Protein 5XLJ (pdb70)

Secondary structure (DSSP, 8-state):
--EEEEE-TTPPPEEEEEEEEE--B--EEE--S--S-TTS--SPTT-SS-EEEEEETTTTEEEEEE--GGGGSHHHHHHHHHHHT-SEEEEEEEEETTEEEEEEEESS-STT---EEEEES-HHHHHHH-BSS---STTS-EEEE--B-EEEEETTEEEEESSSEE-SSSTTEEEEE-SPPPTT-PEEEEE-

Radius of gyration: 20.89 Å; Cα contacts (8 Å, |Δi|>4): 510; chains: 1; bounding box: 54×52×36 Å

InterPro domains:
  IPR003481 Flagellar hook-associated protein 2, N-terminal [PF02465] (11-105)
  IPR010809 Flagellar hook-associated protein 2, C-terminal [PF07195] (226-455)
  IPR040026 Flagellar hook-associated protein 2 [PTHR30288] (1-465)

Nearest PDB structures (foldseek):
  5xlj-assembly1_A  TM=1.005E+00  e=5.549E-38  Serratia marcescens
  5xlk-assembly2_C  TM=9.995E-01  e=1.230E-32  Serratia marcescens
  5h5w-assembly2_B  TM=9.376E-01  e=7.175E-19  Escherichia coli
  5h5w-assembly1_A  TM=9.454E-01  e=1.624E-18  Escherichia coli
  5h5t-assembly1_D  TM=8.867E-01  e=1.338E-16  Salmonella enterica subsp. enterica serovar Typhimurium

Structure (mmCIF, N/CA/C/O backbone):
data_5XLJ
#
_entry.id   5XLJ
#
_cell.length_a   120.386
_cell.length_b   120.386
_cell.length_c   120.386
_cell.angle_alpha   90.00
_cell.angle_beta   90.00
_cell.angle_gamma   90.00
#
_symmetry.space_group_name_H-M   'P 4 3 2'
#
loop_
_entity.id
_entity.type
_entity.pdbx_description
1 polymer 'Flagellar hook-associated protein 2'
2 non-polymer 'CHLORIDE ION'
3 non-polymer 'SODIUM ION'
4 water water
#
loop_
_atom_site.group_PDB
_atom_site.id
_atom_site.type_symbol
_atom_site.label_atom_id
_atom_site.label_alt_id
_atom_site.label_comp_id
_atom_site.label_asym_id
_atom_site.label_entity_id
_atom_site.label_seq_id
_atom_site.pdbx_PDB_ins_code
_atom_site.Cartn_x
_atom_site.Cartn_y
_atom_site.Cartn_z
_atom_site.occupancy
_atom_site.B_iso_or_equiv
_atom_site.auth_seq_id
_atom_site.auth_comp_id
_atom_site.auth_asym_id
_atom_site.auth_atom_id
_atom_site.pdbx_PDB_model_num
ATOM 1 N N . ASP A 1 15 ? 112.812 -4.211 42.202 1.00 36.84 79 ASP A N 1
ATOM 2 C CA . ASP A 1 15 ? 114.196 -4.626 42.501 1.00 37.83 79 ASP A CA 1
ATOM 3 C C . ASP A 1 15 ? 114.246 -6.021 43.136 1.00 35.76 79 ASP A C 1
ATOM 4 O O . ASP A 1 15 ? 115.071 -6.855 42.749 1.00 36.79 79 ASP A O 1
ATOM 6 N N . ALA A 1 16 ? 113.380 -6.284 44.111 1.00 33.52 80 ALA A N 1
ATOM 7 C CA . ALA A 1 16 ? 113.426 -7.573 44.836 1.00 31.66 80 ALA A CA 1
ATOM 8 C C . ALA A 1 16 ? 112.906 -8.761 44.037 1.00 30.13 80 ALA A C 1
ATOM 9 O O . ALA A 1 16 ? 113.117 -9.906 44.441 1.00 29.67 80 ALA A O 1
ATOM 11 N N . PHE A 1 17 ? 112.189 -8.518 42.943 1.00 30.43 81 PHE A N 1
ATOM 12 C CA . PHE A 1 17 ? 111.592 -9.634 42.194 1.00 29.13 81 PHE A CA 1
ATOM 13 C C . PHE A 1 17 ? 111.167 -9.247 40.790 1.00 30.81 81 PHE A C 1
ATOM 14 O O . PHE A 1 17 ? 110.911 -8.073 40.504 1.00 30.86 81 PHE A O 1
ATOM 22 N N . LYS A 1 18 ? 111.090 -10.260 39.932 1.00 30.81 82 LYS A N 1
ATOM 23 C CA . LYS A 1 18 ? 110.539 -10.121 38.596 1.00 32.55 82 LYS A CA 1
ATOM 24 C C . LYS A 1 18 ? 109.165 -10.762 38.559 1.00 31.96 82 LYS A C 1
ATOM 25 O O . LYS A 1 18 ? 108.928 -11.772 39.229 1.00 30.00 82 LYS A O 1
ATOM 28 N N . ILE A 1 19 ? 108.266 -10.162 37.781 1.00 33.57 83 ILE A N 1
ATOM 29 C CA . ILE A 1 19 ? 106.896 -10.641 37.615 1.00 33.99 83 ILE A CA 1
ATOM 30 C C . ILE A 1 19 ? 106.615 -10.999 36.168 1.00 36.46 83 ILE A C 1
ATOM 31 O O . ILE A 1 19 ? 106.954 -10.235 35.266 1.00 38.32 83 ILE A O 1
ATOM 36 N N . THR A 1 20 ? 106.017 -12.163 35.943 1.00 36.47 84 THR A N 1
ATOM 37 C CA . THR A 1 20 ? 105.440 -12.502 34.643 1.00 38.91 84 THR A CA 1
ATOM 38 C C . THR A 1 20 ? 103.965 -12.875 34.846 1.00 38.52 84 THR A C 1
ATOM 39 O O . THR A 1 20 ? 103.594 -13.474 35.863 1.00 35.99 84 THR A O 1
ATOM 43 N N . THR A 1 21 ? 103.128 -12.489 33.888 1.00 40.55 85 THR A N 1
ATOM 44 C CA . THR A 1 21 ? 101.692 -12.720 33.967 1.00 41.15 85 THR A CA 1
ATOM 45 C C . THR A 1 21 ? 101.137 -13.368 32.697 1.00 44.57 85 THR A C 1
ATOM 46 O O . THR A 1 21 ? 101.714 -13.243 31.615 1.00 46.83 85 THR A O 1
ATOM 50 N N . ASN A 1 22 ? 99.996 -14.037 32.841 1.00 45.19 86 ASN A N 1
ATOM 51 C CA . ASN A 1 22 ? 99.189 -14.466 31.697 1.00 48.06 86 ASN A CA 1
ATOM 52 C C . ASN A 1 22 ? 97.775 -13.918 31.869 1.00 47.78 86 ASN A C 1
ATOM 53 O O . ASN A 1 22 ? 97.511 -13.135 32.798 1.00 45.82 86 ASN A O 1
ATOM 58 N N . ALA A 1 23 ? 96.878 -14.326 30.974 1.00 49.50 87 ALA A N 1
ATOM 59 C CA . ALA A 1 23 ? 95.512 -13.830 30.922 1.00 49.41 87 ALA A CA 1
ATOM 60 C C . ALA A 1 23 ? 94.717 -13.969 32.230 1.00 46.75 87 ALA A C 1
ATOM 61 O O . ALA A 1 23 ? 93.771 -13.217 32.433 1.00 46.50 87 ALA A O 1
ATOM 63 N N . LYS A 1 24 ? 95.104 -14.906 33.108 1.00 44.45 88 LYS A N 1
ATOM 64 C CA . LYS A 1 24 ? 94.387 -15.151 34.378 1.00 42.02 88 LYS A CA 1
ATOM 65 C C . LYS A 1 24 ? 94.695 -14.157 35.498 1.00 38.38 88 LYS A C 1
ATOM 66 O O . LYS A 1 24 ? 93.990 -14.129 36.519 1.00 37.65 88 LYS A O 1
ATOM 68 N N . ALA A 1 25 ? 95.755 -13.366 35.345 1.00 35.81 89 ALA A N 1
ATOM 69 C CA . ALA A 1 25 ? 96.120 -12.390 36.370 1.00 32.37 89 ALA A CA 1
ATOM 70 C C . ALA A 1 25 ? 95.032 -11.311 36.475 1.00 31.31 89 ALA A C 1
ATOM 71 O O . ALA A 1 25 ? 94.472 -10.883 35.462 1.00 32.02 89 ALA A O 1
ATOM 73 N N . VAL A 1 26 ? 94.752 -10.879 37.705 1.00 28.52 90 VAL A N 1
ATOM 74 C CA . VAL A 1 26 ? 93.738 -9.866 37.970 1.00 28.04 90 VAL A CA 1
ATOM 75 C C . VAL A 1 26 ? 94.392 -8.499 38.063 1.00 28.03 90 VAL A C 1
ATOM 76 O O . VAL A 1 26 ? 95.273 -8.284 38.914 1.00 26.76 90 VAL A O 1
ATOM 80 N N . PRO A 1 27 ? 93.988 -7.570 37.192 1.00 29.65 91 PRO A N 1
ATOM 81 C CA . PRO A 1 27 ? 94.517 -6.216 37.317 1.00 30.29 91 PRO A CA 1
ATOM 82 C C . PRO A 1 27 ? 94.201 -5.616 38.677 1.00 29.35 91 PRO A C 1
ATOM 83 O O . PRO A 1 27 ? 93.067 -5.717 39.144 1.00 29.47 91 PRO A O 1
ATOM 87 N N . GLY A 1 28 ? 95.189 -5.012 39.316 1.00 28.39 92 GLY A N 1
ATOM 88 C CA . GLY A 1 28 ? 94.952 -4.436 40.626 1.00 27.60 92 GLY A CA 1
ATOM 89 C C . GLY A 1 28 ? 96.199 -3.982 41.339 1.00 25.92 92 GLY A C 1
ATOM 90 O O . GLY A 1 28 ? 97.290 -4.007 40.776 1.00 25.64 92 GLY A O 1
ATOM 91 N N . ASN A 1 29 ? 96.004 -3.569 42.590 1.00 24.17 93 ASN A N 1
ATOM 92 C CA . ASN A 1 29 ? 97.081 -3.034 43.414 1.00 23.51 93 ASN A CA 1
ATOM 93 C C . ASN A 1 29 ? 97.621 -4.127 44.324 1.00 21.97 93 ASN A C 1
ATOM 94 O O . ASN A 1 29 ? 96.850 -4.751 45.036 1.00 21.05 93 ASN A O 1
ATOM 99 N N . TYR A 1 30 ? 98.936 -4.340 44.298 1.00 21.59 94 TYR A N 1
ATOM 100 C CA . TYR A 1 30 ? 99.612 -5.319 45.153 1.00 21.51 94 TYR A CA 1
ATOM 101 C C . TYR A 1 30 ? 100.803 -4.713 45.891 1.00 21.12 94 TYR A C 1
ATOM 102 O O . TYR A 1 30 ? 101.459 -3.821 45.364 1.00 22.41 94 TYR A O 1
ATOM 111 N N . VAL A 1 31 ? 101.047 -5.183 47.117 1.00 20.07 95 VAL A N 1
ATOM 112 C CA . VAL A 1 31 ? 102.285 -4.892 47.821 1.00 20.51 95 VAL A CA 1
ATOM 113 C C . VAL A 1 31 ? 102.926 -6.227 48.181 1.00 19.51 95 VAL A C 1
ATOM 114 O O . VAL A 1 31 ? 102.228 -7.190 48.547 1.00 19.27 95 VAL A O 1
ATOM 118 N N . VAL A 1 32 ? 104.240 -6.308 48.035 1.00 19.07 96 VAL A N 1
ATOM 119 C CA . VAL A 1 32 ? 104.964 -7.556 48.278 1.00 19.01 96 VAL A CA 1
ATOM 120 C C . VAL A 1 32 ? 106.134 -7.315 49.231 1.00 19.71 96 VAL A C 1
ATOM 121 O O . VAL A 1 32 ? 106.875 -6.323 49.078 1.00 20.27 96 VAL A O 1
ATOM 125 N N . GLU A 1 33 ? 106.257 -8.179 50.239 1.00 19.73 97 GLU A N 1
ATOM 126 C CA . GLU A 1 33 ? 107.469 -8.245 51.071 1.00 21.41 97 GLU A CA 1
ATOM 127 C C . GLU A 1 33 ? 108.152 -9.591 50.829 1.00 20.21 97 GLU A C 1
ATOM 128 O O . GLU A 1 33 ? 107.477 -10.628 50.694 1.00 19.20 97 GLU A O 1
ATOM 134 N N . VAL A 1 34 ? 109.485 -9.566 50.734 1.00 20.18 98 VAL A N 1
ATOM 135 C CA . VAL A 1 34 ? 110.282 -10.786 50.590 1.00 19.78 98 VAL A CA 1
ATOM 136 C C . VAL A 1 34 ? 111.160 -10.899 51.825 1.00 20.93 98 VAL A C 1
ATOM 137 O O . VAL A 1 34 ? 112.052 -10.065 52.046 1.00 22.48 98 VAL A O 1
ATOM 141 N N . ASN A 1 35 ? 110.874 -11.902 52.650 1.00 20.42 99 ASN A N 1
ATOM 142 C CA . ASN A 1 35 ? 111.522 -12.047 53.957 1.00 22.39 99 ASN A CA 1
ATOM 143 C C . ASN A 1 35 ? 112.682 -13.043 53.952 1.00 22.56 99 ASN A C 1
ATOM 144 O O . ASN A 1 35 ? 113.634 -12.887 54.722 1.00 24.70 99 ASN A O 1
ATOM 149 N N . LYS A 1 36 ? 112.623 -14.025 53.056 1.00 20.35 100 LYS A N 1
ATOM 150 C CA . LYS A 1 36 ? 113.669 -15.058 52.936 1.00 20.42 100 LYS A CA 1
ATOM 151 C C . LYS A 1 36 ? 113.700 -15.605 51.497 1.00 18.24 100 LYS A C 1
ATOM 152 O O . LYS A 1 36 ? 112.657 -15.728 50.873 1.00 17.69 100 LYS A O 1
ATOM 155 N N . LEU A 1 37 ? 114.893 -15.926 50.999 1.00 17.82 101 LEU A N 1
ATOM 156 C CA . LEU A 1 37 ? 115.037 -16.589 49.718 1.00 17.41 101 LEU A CA 1
ATOM 157 C C . LEU A 1 37 ? 115.290 -18.073 49.988 1.00 17.12 101 LEU A C 1
ATOM 158 O O . LEU A 1 37 ? 115.935 -18.422 50.970 1.00 17.57 101 LEU A O 1
ATOM 163 N N . ALA A 1 38 ? 114.748 -18.931 49.129 1.00 15.83 102 ALA A N 1
ATOM 164 C CA . ALA A 1 38 ? 115.059 -20.351 49.152 1.00 14.99 102 ALA A CA 1
ATOM 165 C C . ALA A 1 38 ? 116.563 -20.571 48.958 1.00 15.14 102 ALA A C 1
ATOM 166 O O . ALA A 1 38 ? 117.197 -19.870 48.153 1.00 14.93 102 ALA A O 1
ATOM 168 N N . GLN A 1 39 ? 117.115 -21.525 49.711 1.00 14.97 103 GLN A N 1
ATOM 169 C CA . GLN A 1 39 ? 118.538 -21.869 49.643 1.00 15.61 103 GLN A CA 1
ATOM 170 C C . GLN A 1 39 ? 118.678 -23.354 49.517 1.00 15.66 103 GLN A C 1
ATOM 171 O O . GLN A 1 39 ? 117.880 -24.123 50.091 1.00 14.57 103 GLN A O 1
ATOM 177 N N . ALA A 1 40 ? 119.735 -23.745 48.808 1.00 11.18 104 ALA A N 1
ATOM 178 C CA . ALA A 1 40 ? 120.181 -25.129 48.678 1.00 11.60 104 ALA A CA 1
ATOM 179 C C . ALA A 1 40 ? 121.181 -25.420 49.779 1.00 13.11 104 ALA A C 1
ATOM 180 O O . ALA A 1 40 ? 122.227 -24.731 49.877 1.00 14.02 104 ALA A O 1
ATOM 182 N N . GLN A 1 41 ? 120.924 -26.457 50.572 1.00 11.85 105 GLN A N 1
ATOM 183 C CA . GLN A 1 41 ? 121.863 -26.837 51.608 1.00 11.47 105 GLN A CA 1
ATOM 184 C C . GLN A 1 41 ? 123.235 -27.162 51.000 1.00 10.60 105 GLN A C 1
ATOM 185 O O . GLN A 1 41 ? 123.304 -27.729 49.906 1.00 11.20 105 GLN A O 1
ATOM 191 N N . THR A 1 42 ? 124.298 -26.729 51.674 1.00 9.61 106 THR A N 1
ATOM 192 C CA . THR A 1 42 ? 125.670 -27.079 51.286 1.00 9.71 106 THR A CA 1
ATOM 193 C C . THR A 1 42 ? 126.397 -27.705 52.450 1.00 8.85 106 THR A C 1
ATOM 194 O O . THR A 1 42 ? 126.328 -27.211 53.567 1.00 10.94 106 THR A O 1
ATOM 198 N N . LEU A 1 43 ? 127.082 -28.814 52.166 1.00 9.43 107 LEU A N 1
ATOM 199 C CA . LEU A 1 43 ? 127.935 -29.519 53.115 1.00 9.74 107 LEU A CA 1
ATOM 200 C C . LEU A 1 43 ? 129.342 -29.414 52.592 1.00 10.14 107 LEU A C 1
ATOM 201 O O . LEU A 1 43 ? 129.567 -29.661 51.400 1.00 10.09 107 LEU A O 1
ATOM 206 N N . THR A 1 44 ? 130.277 -29.006 53.452 1.00 11.20 108 THR A N 1
ATOM 207 C CA . THR A 1 44 ? 131.670 -28.810 53.029 1.00 11.47 108 THR A CA 1
ATOM 208 C C . THR A 1 44 ? 132.634 -29.608 53.888 1.00 12.22 108 THR A C 1
ATOM 209 O O . THR A 1 44 ? 132.537 -29.601 55.126 1.00 12.73 108 THR A O 1
ATOM 213 N N . THR A 1 45 ? 133.594 -30.277 53.247 1.00 12.86 109 THR A N 1
ATOM 214 C CA . THR A 1 45 ? 134.598 -31.011 54.005 1.00 13.22 109 THR A CA 1
ATOM 215 C C . THR A 1 45 ? 135.438 -30.060 54.856 1.00 14.50 109 THR A C 1
ATOM 216 O O . THR A 1 45 ? 135.678 -28.895 54.484 1.00 14.64 109 THR A O 1
ATOM 220 N N . GLN A 1 46 ? 135.849 -30.535 56.032 1.00 14.47 110 GLN A N 1
ATOM 221 C CA . GLN A 1 46 ? 136.650 -29.749 56.950 1.00 15.60 110 GLN A CA 1
ATOM 222 C C . GLN A 1 46 ? 138.021 -30.351 57.228 1.00 17.30 110 GLN A C 1
ATOM 223 O O . GLN A 1 46 ? 138.867 -29.696 57.823 1.00 17.53 110 GLN A O 1
ATOM 229 N N . ALA A 1 47 ? 138.246 -31.593 56.815 1.00 17.41 111 ALA A N 1
ATOM 230 C CA . ALA A 1 47 ? 139.562 -32.209 57.000 1.00 19.78 111 ALA A CA 1
ATOM 231 C C . ALA A 1 47 ? 140.606 -31.394 56.224 1.00 19.94 111 ALA A C 1
ATOM 232 O O . ALA A 1 47 ? 140.318 -30.868 55.142 1.00 19.45 111 ALA A O 1
ATOM 234 N N . LYS A 1 48 ? 141.811 -31.308 56.786 1.00 22.10 112 LYS A N 1
ATOM 235 C CA . LYS A 1 48 ? 142.909 -30.631 56.140 1.00 23.32 112 LYS A CA 1
ATOM 236 C C . LYS A 1 48 ? 143.377 -31.443 54.935 1.00 22.79 112 LYS A C 1
ATOM 237 O O . LYS A 1 48 ? 143.816 -32.577 55.086 1.00 23.42 112 LYS A O 1
ATOM 243 N N . VAL A 1 49 ? 143.292 -30.841 53.750 1.00 21.38 113 VAL A N 1
ATOM 244 C CA . VAL A 1 49 ? 143.680 -31.470 52.493 1.00 21.03 113 VAL A CA 1
ATOM 245 C C . VAL A 1 49 ? 144.587 -30.489 51.774 1.00 22.02 113 VAL A C 1
ATOM 246 O O . VAL A 1 49 ? 144.127 -29.402 51.358 1.00 20.36 113 VAL A O 1
ATOM 250 N N . SER A 1 50 ? 145.879 -30.832 51.689 1.00 22.82 114 SER A N 1
ATOM 251 C CA . SER A 1 50 ? 146.866 -29.953 51.047 1.00 24.27 114 SER A CA 1
ATOM 252 C C . SER A 1 50 ? 146.961 -30.168 49.531 1.00 24.05 114 SER A C 1
ATOM 253 O O . SER A 1 50 ? 147.462 -29.302 48.804 1.00 23.55 114 SER A O 1
ATOM 256 N N . ASP A 1 51 ? 146.429 -31.294 49.055 1.00 22.66 115 ASP A N 1
ATOM 257 C CA . ASP A 1 51 ? 146.535 -31.680 47.637 1.00 23.74 115 ASP A CA 1
ATOM 258 C C . ASP A 1 51 ? 145.207 -32.312 47.178 1.00 22.20 115 ASP A C 1
ATOM 259 O O . ASP A 1 51 ? 144.812 -33.383 47.656 1.00 21.86 115 ASP A O 1
ATOM 264 N N . GLN A 1 52 ? 144.524 -31.628 46.263 1.00 21.40 116 GLN A N 1
ATOM 265 C CA . GLN A 1 52 ? 143.181 -32.034 45.819 1.00 20.51 116 GLN A CA 1
ATOM 266 C C . GLN A 1 52 ? 143.207 -33.297 44.963 1.00 19.81 116 GLN A C 1
ATOM 267 O O . GLN A 1 52 ? 142.162 -33.892 44.701 1.00 18.34 116 GLN A O 1
ATOM 273 N N . GLY A 1 53 ? 144.403 -33.699 44.538 1.00 21.16 117 GLY A N 1
ATOM 274 C CA . GLY A 1 53 ? 144.603 -34.938 43.802 1.00 22.18 117 GLY A CA 1
ATOM 275 C C . GLY A 1 53 ? 145.085 -36.110 44.640 1.00 22.95 117 GLY A C 1
ATOM 276 O O . GLY A 1 53 ? 145.255 -37.209 44.100 1.00 23.54 117 GLY A O 1
ATOM 277 N N . ALA A 1 54 ? 145.330 -35.911 45.938 1.00 22.78 118 ALA A N 1
ATOM 278 C CA . ALA A 1 54 ? 145.816 -37.009 46.789 1.00 23.41 118 ALA A CA 1
ATOM 279 C C . ALA A 1 54 ? 144.688 -37.936 47.232 1.00 22.29 118 ALA A C 1
ATOM 280 O O . ALA A 1 54 ? 143.612 -37.475 47.639 1.00 19.99 118 ALA A O 1
ATOM 282 N N . LYS A 1 55 ? 144.951 -39.242 47.198 1.00 22.87 119 LYS A N 1
ATOM 283 C CA . LYS A 1 55 ? 143.924 -40.198 47.600 1.00 22.93 119 LYS A CA 1
ATOM 284 C C . LYS A 1 55 ? 143.740 -40.099 49.111 1.00 22.31 119 LYS A C 1
ATOM 285 O O . LYS A 1 55 ? 144.701 -40.148 49.846 1.00 22.67 119 LYS A O 1
ATOM 291 N N . LEU A 1 56 ? 142.508 -39.969 49.568 1.00 21.03 120 LEU A N 1
ATOM 292 C CA . LEU A 1 56 ? 142.215 -39.806 50.991 1.00 21.37 120 LEU A CA 1
ATOM 293 C C . LEU A 1 56 ? 141.663 -41.052 51.681 1.00 21.84 120 LEU A C 1
ATOM 294 O O . LEU A 1 56 ? 141.594 -41.096 52.907 1.00 22.93 120 LEU A O 1
ATOM 299 N N . GLY A 1 57 ? 141.234 -42.045 50.910 1.00 22.39 121 GLY A N 1
ATOM 300 C CA . GLY A 1 57 ? 140.645 -43.256 51.473 1.00 22.39 121 GLY A CA 1
ATOM 301 C C . GLY A 1 57 ? 141.668 -44.311 51.861 1.00 24.77 121 GLY A C 1
ATOM 302 O O . GLY A 1 57 ? 142.864 -44.206 51.541 1.00 24.78 121 GLY A O 1
ATOM 303 N N . ALA A 1 58 ? 141.196 -45.319 52.584 1.00 25.61 122 ALA A N 1
ATOM 304 C CA . ALA A 1 58 ? 142.027 -46.451 52.979 1.00 28.00 122 ALA A CA 1
ATOM 305 C C . ALA A 1 58 ? 142.475 -47.210 51.738 1.00 29.37 122 ALA A C 1
ATOM 306 O O . ALA A 1 58 ? 141.772 -47.213 50.730 1.00 28.53 122 ALA A O 1
ATOM 308 N N . GLU A 1 59 ? 143.648 -47.839 51.813 1.00 32.00 123 GLU A N 1
ATOM 309 C CA . GLU A 1 59 ? 144.220 -48.592 50.679 1.00 33.44 123 GLU A CA 1
ATOM 310 C C . GLU A 1 59 ? 143.610 -49.984 50.548 1.00 34.26 123 GLU A C 1
ATOM 311 O O . GLU A 1 59 ? 143.403 -50.678 51.547 1.00 35.33 123 GLU A O 1
ATOM 313 N N . GLY A 1 60 ? 143.328 -50.382 49.306 1.00 34.29 124 GLY A N 1
ATOM 314 C CA . GLY A 1 60 ? 142.963 -51.774 48.973 1.00 34.92 124 GLY A CA 1
ATOM 315 C C . GLY A 1 60 ? 141.518 -52.190 49.235 1.00 33.50 124 GLY A C 1
ATOM 316 O O . GLY A 1 60 ? 141.244 -53.365 49.477 1.00 34.06 124 GLY A O 1
ATOM 317 N N . VAL A 1 61 ? 140.588 -51.240 49.183 1.00 31.53 125 VAL A N 1
ATOM 318 C CA . VAL A 1 61 ? 139.173 -51.526 49.417 1.00 29.98 125 VAL A CA 1
ATOM 319 C C . VAL A 1 61 ? 138.464 -51.738 48.068 1.00 29.52 125 VAL A C 1
ATOM 320 O O . VAL A 1 61 ? 138.464 -50.847 47.195 1.00 28.71 125 VAL A O 1
ATOM 324 N N . THR A 1 62 ? 137.864 -52.917 47.895 1.00 29.76 126 THR A N 1
ATOM 325 C CA . THR A 1 62 ? 137.177 -53.275 46.645 1.00 29.56 126 THR A CA 1
ATOM 326 C C . THR A 1 62 ? 135.649 -53.151 46.705 1.00 28.10 126 THR A C 1
ATOM 327 O O . THR A 1 62 ? 134.981 -53.296 45.682 1.00 28.39 126 THR A O 1
ATOM 331 N N . ASP A 1 63 ? 135.092 -52.886 47.886 1.00 25.89 127 ASP A N 1
ATOM 332 C CA . ASP A 1 63 ? 133.637 -52.710 48.018 1.00 24.41 127 ASP A CA 1
ATOM 333 C C . ASP A 1 63 ? 133.251 -51.392 48.677 1.00 21.25 127 ASP A C 1
ATOM 334 O O . ASP A 1 63 ? 132.250 -51.316 49.408 1.00 20.47 127 ASP A O 1
ATOM 339 N N . ARG A 1 64 ? 134.041 -50.354 48.424 1.00 19.91 128 ARG A N 1
ATOM 340 C CA . ARG A 1 64 ? 133.737 -49.006 48.938 1.00 18.83 128 ARG A CA 1
ATOM 341 C C . ARG A 1 64 ? 132.581 -48.407 48.166 1.00 17.27 128 ARG A C 1
ATOM 342 O O . ARG A 1 64 ? 132.527 -48.488 46.941 1.00 17.34 128 ARG A O 1
ATOM 350 N N . SER A 1 65 ? 131.683 -47.751 48.868 1.00 16.74 129 SER A N 1
ATOM 351 C CA . SER A 1 65 ? 130.651 -46.971 48.218 1.00 15.38 129 SER A CA 1
ATOM 352 C C . SER A 1 65 ? 130.309 -45.717 48.996 1.00 14.29 129 SER A C 1
ATOM 353 O O . SER A 1 65 ? 130.632 -45.580 50.197 1.00 13.88 129 SER A O 1
ATOM 356 N N . LEU A 1 66 ? 129.668 -44.788 48.299 1.00 12.57 130 LEU A N 1
ATOM 357 C CA . LEU A 1 66 ? 129.120 -43.584 48.916 1.00 12.08 130 LEU A CA 1
ATOM 358 C C . LEU A 1 66 ? 127.621 -43.564 48.621 1.00 11.93 130 LEU A C 1
ATOM 359 O O . LEU A 1 66 ? 127.224 -43.706 47.456 1.00 12.26 130 LEU A O 1
ATOM 364 N N . THR A 1 67 ? 126.809 -43.368 49.654 1.00 11.20 131 THR A N 1
ATOM 365 C CA . THR A 1 67 ? 125.360 -43.254 49.466 1.00 11.21 131 THR A CA 1
ATOM 366 C C . THR A 1 67 ? 124.979 -41.826 49.747 1.00 11.71 131 THR A C 1
ATOM 367 O O . THR A 1 67 ? 125.255 -41.296 50.840 1.00 11.05 131 THR A O 1
ATOM 371 N N . ILE A 1 68 ? 124.327 -41.214 48.763 1.00 11.13 132 ILE A N 1
ATOM 372 C CA . ILE A 1 68 ? 123.888 -39.836 48.867 1.00 10.85 132 ILE A CA 1
ATOM 373 C C . ILE A 1 68 ? 122.374 -39.857 48.913 1.00 10.60 132 ILE A C 1
ATOM 374 O O . ILE A 1 68 ? 121.751 -40.478 48.048 1.00 10.86 132 ILE A O 1
ATOM 379 N N . THR A 1 69 ? 121.798 -39.220 49.927 1.00 10.34 133 THR A N 1
ATOM 380 C CA . THR A 1 69 ? 120.337 -39.040 50.040 1.00 11.34 133 THR A CA 1
ATOM 381 C C . THR A 1 69 ? 120.082 -37.550 49.843 1.00 10.46 133 THR A C 1
ATOM 382 O O . THR A 1 69 ? 120.712 -36.717 50.498 1.00 10.58 133 THR A O 1
ATOM 386 N N . ALA A 1 70 ? 119.190 -37.221 48.924 1.00 10.40 134 ALA A N 1
ATOM 387 C CA . ALA A 1 70 ? 118.921 -35.830 48.547 1.00 10.06 134 ALA A CA 1
ATOM 388 C C . ALA A 1 70 ? 117.585 -35.748 47.822 1.00 11.81 134 ALA A C 1
ATOM 389 O O . ALA A 1 70 ? 116.997 -36.773 47.422 1.00 11.72 134 ALA A O 1
ATOM 391 N N . GLY A 1 71 ? 117.082 -34.532 47.685 1.00 12.68 135 GLY A N 1
ATOM 392 C CA . GLY A 1 71 ? 115.848 -34.290 46.983 1.00 13.85 135 GLY A CA 1
ATOM 393 C C . GLY A 1 71 ? 114.616 -34.329 47.862 1.00 15.02 135 GLY A C 1
ATOM 394 O O . GLY A 1 71 ? 114.687 -34.611 49.055 1.00 14.80 135 GLY A O 1
ATOM 395 N N . ASN A 1 72 ? 113.481 -34.011 47.256 1.00 15.95 136 ASN A N 1
ATOM 396 C CA A ASN A 1 72 ? 112.193 -34.093 47.937 0.50 17.74 136 ASN A CA 1
ATOM 397 C CA B ASN A 1 72 ? 112.208 -34.092 47.921 0.50 18.01 136 ASN A CA 1
ATOM 398 C C . ASN A 1 72 ? 111.210 -34.625 46.903 1.00 19.73 136 ASN A C 1
ATOM 399 O O . ASN A 1 72 ? 110.979 -33.971 45.900 1.00 21.18 136 ASN A O 1
ATOM 408 N N . PRO A 1 73 ? 110.671 -35.835 47.127 1.00 20.20 137 PRO A N 1
ATOM 409 C CA . PRO A 1 73 ? 110.950 -36.727 48.253 1.00 20.52 137 PRO A CA 1
ATOM 410 C C . PRO A 1 73 ? 112.407 -37.245 48.217 1.00 19.28 137 PRO A C 1
ATOM 411 O O . PRO A 1 73 ? 113.052 -37.204 47.159 1.00 17.4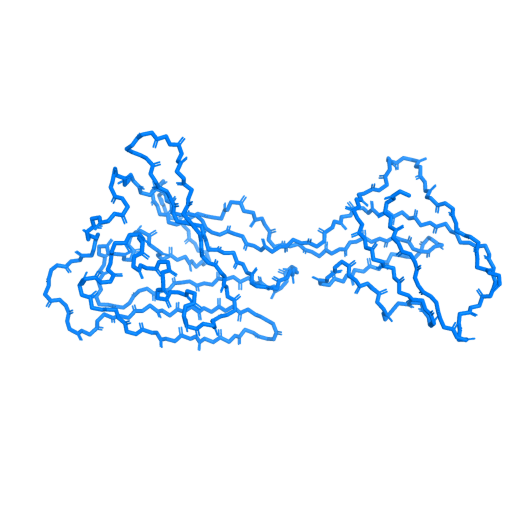3 137 PRO A O 1
ATOM 415 N N . PRO A 1 74 ? 112.943 -37.623 49.378 1.00 19.46 138 PRO A N 1
ATOM 416 C CA . PRO A 1 74 ? 114.344 -38.020 49.430 1.00 18.72 138 PRO A CA 1
ATOM 417 C C . PRO A 1 74 ? 114.570 -39.278 48.624 1.00 19.03 138 PRO A C 1
ATOM 418 O O . PRO A 1 74 ? 113.745 -40.203 48.674 1.00 20.54 138 PRO A O 1
ATOM 422 N N . LYS A 1 75 ? 115.633 -39.262 47.816 1.00 17.70 139 LYS A N 1
ATOM 423 C CA . LYS A 1 75 ? 116.052 -40.389 47.005 1.00 16.72 139 LYS A CA 1
ATOM 424 C C . LYS A 1 75 ? 117.485 -40.744 47.394 1.00 14.90 139 LYS A C 1
ATOM 425 O O . LYS A 1 75 ? 118.285 -39.871 47.681 1.00 12.21 139 LYS A O 1
ATOM 431 N N . GLU A 1 76 ? 117.796 -42.039 47.415 1.00 14.52 140 GLU A N 1
ATOM 432 C CA . GLU A 1 76 ? 119.124 -42.521 47.800 1.00 13.99 140 GLU A CA 1
ATOM 433 C C . GLU A 1 76 ? 119.862 -43.023 46.583 1.00 13.34 140 GLU A C 1
ATOM 434 O O . GLU A 1 76 ? 119.350 -43.895 45.904 1.00 14.60 140 GLU A O 1
ATOM 440 N N . THR A 1 77 ? 121.078 -42.526 46.343 1.00 11.78 141 THR A N 1
ATOM 441 C CA . THR A 1 77 ? 121.919 -43.002 45.281 1.00 11.41 141 THR A CA 1
ATOM 442 C C . THR A 1 77 ? 123.178 -43.588 45.876 1.00 11.81 141 THR A C 1
ATOM 443 O O . THR A 1 77 ? 123.874 -42.918 46.614 1.00 11.75 141 THR A O 1
ATOM 447 N N . LYS A 1 78 ? 123.470 -44.840 45.540 1.00 12.10 142 LYS A N 1
ATOM 448 C CA . LYS A 1 78 ? 124.673 -45.519 46.008 1.00 13.37 142 LYS A CA 1
ATOM 449 C C . LYS A 1 78 ? 125.638 -45.689 44.854 1.00 14.73 142 LYS A C 1
ATOM 450 O O . LYS A 1 78 ? 125.267 -46.221 43.783 1.00 14.14 142 LYS A O 1
ATOM 456 N N . ILE A 1 79 ? 126.851 -45.217 45.055 1.00 15.80 143 ILE A N 1
ATOM 457 C CA . ILE A 1 79 ? 127.823 -45.285 44.003 1.00 18.59 143 ILE A CA 1
ATOM 458 C C . ILE A 1 79 ? 129.121 -45.919 44.509 1.00 18.67 143 ILE A C 1
ATOM 459 O O . ILE A 1 79 ? 129.561 -45.628 45.641 1.00 18.05 143 ILE A O 1
ATOM 464 N N . PRO A 1 80 ? 129.718 -46.792 43.680 1.00 18.93 144 PRO A N 1
ATOM 465 C CA . PRO A 1 80 ? 130.988 -47.420 44.008 1.00 18.78 144 PRO A CA 1
ATOM 466 C C . PRO A 1 80 ? 132.121 -46.422 43.838 1.00 18.18 144 PRO A C 1
ATOM 467 O O . PRO A 1 80 ? 132.013 -45.521 43.018 1.00 16.36 144 PRO A O 1
ATOM 471 N N . LEU A 1 81 ? 133.191 -46.590 44.620 1.00 17.83 145 LEU A N 1
ATOM 472 C CA . LEU A 1 81 ? 134.392 -45.756 44.537 1.00 17.40 145 LEU A CA 1
ATOM 473 C C . LEU A 1 81 ? 135.627 -46.647 44.650 1.00 18.57 145 LEU A C 1
ATOM 474 O O . LEU A 1 81 ? 135.831 -47.320 45.671 1.00 18.93 145 LEU A O 1
ATOM 479 N N . SER A 1 82 ? 136.445 -46.658 43.607 1.00 19.29 146 SER A N 1
ATOM 480 C CA . SER A 1 82 ? 137.750 -47.308 43.675 1.00 22.01 146 SER A CA 1
ATOM 481 C C . SER A 1 82 ? 138.696 -46.456 44.565 1.00 21.59 146 SER A C 1
ATOM 482 O O . SER A 1 82 ? 138.407 -45.278 44.841 1.00 19.96 146 SER A O 1
ATOM 485 N N . ASP A 1 83 ? 139.818 -47.031 44.994 1.00 23.26 147 ASP A N 1
ATOM 486 C CA . ASP A 1 83 ? 140.832 -46.276 45.756 1.00 24.03 147 ASP A CA 1
ATOM 487 C C . ASP A 1 83 ? 141.227 -44.980 45.030 1.00 23.41 147 ASP A C 1
ATOM 488 O O . ASP A 1 83 ? 141.359 -43.929 45.654 1.00 23.29 147 ASP A O 1
ATOM 493 N N . ASP A 1 84 ? 141.369 -45.053 43.710 1.00 24.40 148 ASP A N 1
ATOM 494 C CA . ASP A 1 84 ? 141.756 -43.908 42.895 1.00 25.35 148 ASP A CA 1
ATOM 495 C C . ASP A 1 84 ? 140.707 -42.806 42.873 1.00 23.67 148 ASP A C 1
ATOM 496 O O . ASP A 1 84 ? 141.026 -41.663 42.551 1.00 24.98 148 ASP A O 1
ATOM 501 N N . GLN A 1 85 ? 139.473 -43.128 43.259 1.00 20.45 149 GLN A N 1
ATOM 502 C CA . GLN A 1 85 ? 138.426 -42.148 43.280 1.00 19.26 149 GLN A CA 1
ATOM 503 C C . GLN A 1 85 ? 138.252 -41.472 44.627 1.00 17.92 149 GLN A C 1
ATOM 504 O O . GLN A 1 85 ? 137.248 -40.787 44.825 1.00 17.93 149 GLN A O 1
ATOM 510 N N . THR A 1 86 ? 139.221 -41.608 45.535 1.00 17.75 150 THR A N 1
ATOM 511 C CA . THR A 1 86 ? 139.085 -41.040 46.878 1.00 17.09 150 THR A CA 1
ATOM 512 C C . THR A 1 86 ? 139.889 -39.744 47.091 1.00 17.52 150 THR A C 1
ATOM 513 O O . THR A 1 86 ? 140.032 -39.284 48.226 1.00 16.87 150 THR A O 1
ATOM 517 N N . SER A 1 87 ? 140.419 -39.160 46.012 1.00 17.47 151 SER A N 1
ATOM 518 C CA . SER A 1 87 ? 140.899 -37.770 46.067 1.00 17.21 151 SER A CA 1
ATOM 519 C C . SER A 1 87 ? 139.714 -36.793 45.981 1.00 15.68 151 SER A C 1
ATOM 520 O O . SER A 1 87 ? 138.636 -37.151 45.483 1.00 14.05 151 SER A O 1
ATOM 523 N N . LEU A 1 88 ? 139.903 -35.551 46.442 1.00 15.02 152 LEU A N 1
ATOM 524 C CA . LEU A 1 88 ? 138.838 -34.543 46.284 1.00 15.46 152 LEU A CA 1
ATOM 525 C C . LEU A 1 88 ? 138.391 -34.378 44.835 1.00 15.66 152 LEU A C 1
ATOM 526 O O . LEU A 1 88 ? 137.197 -34.304 44.572 1.00 14.81 152 LEU A O 1
ATOM 531 N N . VAL A 1 89 ? 139.328 -34.335 43.896 1.00 17.12 153 VAL A N 1
ATOM 532 C CA A VAL A 1 89 ? 139.003 -34.151 42.480 0.50 17.77 153 VAL A CA 1
ATOM 533 C CA B VAL A 1 89 ? 138.937 -34.121 42.507 0.50 17.34 153 VAL A CA 1
ATOM 534 C C . VAL A 1 89 ? 138.167 -35.321 41.958 1.00 17.28 153 VAL A C 1
ATOM 535 O O . VAL A 1 89 ? 137.172 -35.132 41.280 1.00 16.49 153 VAL A O 1
ATOM 542 N N . GLU A 1 90 ? 138.584 -36.543 42.267 1.00 17.54 154 GLU A N 1
ATOM 543 C CA . GLU A 1 90 ? 137.844 -37.698 41.760 1.00 18.25 154 GLU A CA 1
ATOM 544 C C . GLU A 1 90 ? 136.512 -37.911 42.493 1.00 16.17 154 GLU A C 1
ATOM 545 O O . GLU A 1 90 ? 135.563 -38.383 41.887 1.00 16.47 154 GLU A O 1
ATOM 551 N N . LEU A 1 91 ? 136.428 -37.544 43.765 1.00 15.23 155 LEU A N 1
ATOM 552 C CA . LEU A 1 91 ? 135.153 -37.613 44.511 1.00 14.23 155 LEU A CA 1
ATOM 553 C C . LEU A 1 91 ? 134.168 -36.622 43.895 1.00 13.32 155 LEU A C 1
ATOM 554 O O . LEU A 1 91 ? 132.995 -36.939 43.675 1.00 12.52 155 LEU A O 1
ATOM 559 N N . ARG A 1 92 ? 134.662 -35.422 43.603 1.00 13.47 156 ARG A N 1
ATOM 560 C CA . ARG A 1 92 ? 133.867 -34.414 42.920 1.00 13.80 156 ARG A CA 1
ATOM 561 C C . ARG A 1 92 ? 133.319 -34.934 41.586 1.00 14.40 156 ARG A C 1
ATOM 562 O O . ARG A 1 92 ? 132.115 -34.820 41.327 1.00 13.75 156 ARG A O 1
ATOM 570 N N . ASP A 1 93 ? 134.203 -35.502 40.757 1.00 14.35 157 ASP A N 1
ATOM 571 C CA . ASP A 1 93 ? 133.812 -36.058 39.471 1.00 16.18 157 ASP A CA 1
ATOM 572 C C . ASP A 1 93 ? 132.774 -37.194 39.623 1.00 16.32 157 ASP A C 1
ATOM 573 O O . ASP A 1 93 ? 131.773 -37.256 38.862 1.00 15.97 157 ASP A O 1
ATOM 578 N N . ALA A 1 94 ? 132.994 -38.077 40.600 1.00 15.62 158 ALA A N 1
ATOM 579 C CA . ALA A 1 94 ? 132.090 -39.215 40.832 1.00 15.65 158 ALA A CA 1
ATOM 580 C C . ALA A 1 94 ? 130.717 -38.732 41.303 1.00 14.54 158 ALA A C 1
ATOM 581 O O . ALA A 1 94 ? 129.692 -39.260 40.884 1.00 14.18 158 ALA A O 1
ATOM 583 N N . ILE A 1 95 ? 130.713 -37.743 42.184 1.00 13.34 159 ILE A N 1
ATOM 584 C CA . ILE A 1 95 ? 129.470 -37.199 42.691 1.00 12.70 159 ILE A CA 1
ATOM 585 C C . ILE A 1 95 ? 128.680 -36.503 41.578 1.00 12.83 159 ILE A C 1
ATOM 586 O O . ILE A 1 95 ? 127.481 -36.755 41.422 1.00 13.18 159 ILE A O 1
ATOM 591 N N . ASN A 1 96 ? 129.342 -35.661 40.785 1.00 13.11 160 ASN A N 1
ATOM 592 C CA . ASN A 1 96 ? 128.649 -34.949 39.713 1.00 14.50 160 ASN A CA 1
ATOM 593 C C . ASN A 1 96 ? 128.132 -35.930 38.659 1.00 15.84 160 ASN A C 1
ATOM 594 O O . ASN A 1 96 ? 126.987 -35.803 38.174 1.00 16.94 160 ASN A O 1
ATOM 599 N N . GLY A 1 97 ? 128.944 -36.926 38.335 1.00 15.99 161 GLY A N 1
ATOM 600 C CA . GLY A 1 97 ? 128.528 -37.946 37.358 1.00 17.37 161 GLY A CA 1
ATOM 601 C C . GLY A 1 97 ? 127.374 -38.830 37.806 1.00 17.16 161 GLY A C 1
ATOM 602 O O . GLY A 1 97 ? 126.686 -39.424 36.968 1.00 18.27 161 GLY A O 1
ATOM 603 N N . ALA A 1 98 ? 127.155 -38.915 39.115 1.00 15.31 162 ALA A N 1
ATOM 604 C CA . ALA A 1 98 ? 126.124 -39.781 39.683 1.00 15.54 162 ALA A CA 1
ATOM 605 C C . ALA A 1 98 ? 124.709 -39.185 39.546 1.00 15.25 162 ALA A C 1
ATOM 606 O O . ALA A 1 98 ? 123.737 -39.940 39.686 1.00 14.39 162 ALA A O 1
ATOM 608 N N . LYS A 1 99 ? 124.586 -37.872 39.288 1.00 13.88 163 LYS A N 1
ATOM 609 C CA . LYS A 1 99 ? 123.273 -37.199 39.200 1.00 14.36 163 LYS A CA 1
ATOM 610 C C . LYS A 1 99 ? 122.382 -37.635 40.349 1.00 13.73 163 LYS A C 1
ATOM 611 O O . LYS A 1 99 ? 121.332 -38.249 40.156 1.00 13.40 163 LYS A O 1
ATOM 617 N N . ALA A 1 100 ? 122.841 -37.316 41.555 1.00 12.66 164 ALA A N 1
ATOM 618 C CA . ALA A 1 100 ? 122.285 -37.846 42.799 1.00 12.29 164 ALA A CA 1
ATOM 619 C C . ALA A 1 100 ? 121.513 -36.770 43.557 1.00 11.93 164 ALA A C 1
ATOM 620 O O . ALA A 1 100 ? 121.194 -36.951 44.737 1.00 12.90 164 ALA A O 1
ATOM 622 N N . GLY A 1 101 ? 121.140 -35.688 42.871 1.00 11.63 165 GLY A N 1
ATOM 623 C CA . GLY A 1 101 ? 120.419 -34.581 43.504 1.00 11.87 165 GLY A CA 1
ATOM 624 C C . GLY A 1 101 ? 121.320 -33.583 44.239 1.00 11.19 165 GLY A C 1
ATOM 625 O O . GLY A 1 101 ? 120.836 -32.748 45.020 1.00 10.25 165 GLY A O 1
ATOM 626 N N . VAL A 1 102 ? 122.627 -33.666 43.989 1.00 11.21 166 VAL A N 1
ATOM 627 C CA . VAL A 1 102 ? 123.604 -32.717 44.524 1.00 10.55 166 VAL A CA 1
ATOM 628 C C . VAL A 1 102 ? 124.606 -32.390 43.406 1.00 11.78 166 VAL A C 1
ATOM 629 O O . VAL A 1 102 ? 124.681 -33.124 42.371 1.00 11.83 166 VAL A O 1
ATOM 633 N N . THR A 1 103 ? 125.334 -31.289 43.604 1.00 11.45 167 THR A N 1
ATOM 634 C CA . THR A 1 103 ? 126.469 -30.916 42.782 1.00 12.50 167 THR A CA 1
ATOM 635 C C . THR A 1 103 ? 127.673 -30.721 43.689 1.00 12.54 167 THR A C 1
ATOM 636 O O . THR A 1 103 ? 127.524 -30.392 44.868 1.00 13.41 167 THR A O 1
ATOM 640 N N . ALA A 1 104 ? 128.870 -30.927 43.149 1.00 12.41 168 ALA A N 1
ATOM 641 C CA . ALA A 1 104 ? 130.099 -30.882 43.941 1.00 12.13 168 ALA A CA 1
ATOM 642 C C . ALA A 1 104 ? 131.094 -29.961 43.270 1.00 12.77 168 ALA A C 1
ATOM 643 O O . ALA A 1 104 ? 131.223 -29.971 42.043 1.00 13.45 168 ALA A O 1
ATOM 645 N N . SER A 1 105 ? 131.755 -29.135 44.072 1.00 13.41 169 SER A N 1
ATOM 646 C CA . SER A 1 105 ? 132.807 -28.254 43.586 1.00 15.27 169 SER A CA 1
ATOM 647 C C . SER A 1 105 ? 133.902 -28.175 44.643 1.00 15.64 169 SER A C 1
ATOM 648 O O . SER A 1 105 ? 133.651 -28.423 45.820 1.00 15.75 169 SER A O 1
ATOM 651 N N . ILE A 1 106 ? 135.112 -27.820 44.223 1.00 16.01 170 ILE A N 1
ATOM 652 C CA . ILE A 1 106 ? 136.243 -27.722 45.137 1.00 16.52 170 ILE A CA 1
ATOM 653 C C . ILE A 1 106 ? 136.539 -26.246 45.400 1.00 16.83 170 ILE A C 1
ATOM 654 O O . ILE A 1 106 ? 136.605 -25.442 44.472 1.00 17.46 170 ILE A O 1
ATOM 659 N N . MET A 1 107 ? 136.656 -25.894 46.665 1.00 16.90 171 MET A N 1
ATOM 660 C CA . MET A 1 107 ? 137.057 -24.537 47.078 1.00 18.29 171 MET A CA 1
ATOM 661 C C . MET A 1 107 ? 138.529 -24.595 47.363 1.00 18.31 171 MET A C 1
ATOM 662 O O . MET A 1 107 ? 138.976 -25.380 48.218 1.00 17.20 171 MET A O 1
ATOM 667 N N . ARG A 1 108 ? 139.298 -23.776 46.662 1.00 18.15 172 ARG A N 1
ATOM 668 C CA . ARG A 1 108 ? 140.691 -23.636 46.991 1.00 19.46 172 ARG A CA 1
ATOM 669 C C . ARG A 1 108 ? 140.767 -22.511 48.005 1.00 20.56 172 ARG A C 1
ATOM 670 O O . ARG A 1 108 ? 140.704 -21.322 47.651 1.00 20.34 172 ARG A O 1
ATOM 678 N N . VAL A 1 109 ? 140.849 -22.873 49.274 1.00 20.96 173 VAL A N 1
ATOM 679 C CA . VAL A 1 109 ? 140.852 -21.846 50.320 1.00 22.16 173 VAL A CA 1
ATOM 680 C C . VAL A 1 109 ? 142.142 -21.047 50.282 1.00 24.60 173 VAL A C 1
ATOM 681 O O . VAL A 1 109 ? 142.144 -19.827 50.481 1.00 26.52 173 VAL A O 1
ATOM 685 N N . GLY A 1 110 ? 143.242 -21.733 50.014 1.00 25.04 174 GLY A N 1
ATOM 686 C CA . GLY A 1 110 ? 144.536 -21.104 49.910 1.00 27.70 174 GLY A CA 1
ATOM 687 C C . GLY A 1 110 ? 145.472 -22.143 49.358 1.00 28.18 174 GLY A C 1
ATOM 688 O O . GLY A 1 110 ? 145.058 -23.264 49.071 1.00 25.89 174 GLY A O 1
ATOM 689 N N . ASP A 1 111 ? 146.740 -21.787 49.210 1.00 30.17 175 ASP A N 1
ATOM 690 C CA . ASP A 1 111 ? 147.730 -22.772 48.826 1.00 31.59 175 ASP A CA 1
ATOM 691 C C . ASP A 1 111 ? 147.660 -23.884 49.877 1.00 31.30 175 ASP A C 1
ATOM 692 O O . ASP A 1 111 ? 147.530 -23.603 51.099 1.00 31.36 175 ASP A O 1
ATOM 694 N N . ASN A 1 112 ? 147.693 -25.128 49.408 1.00 29.88 176 ASN A N 1
ATOM 695 C CA . ASN A 1 112 ? 147.700 -26.289 50.314 1.00 29.51 176 ASN A CA 1
ATOM 696 C C . ASN A 1 112 ? 146.499 -26.401 51.231 1.00 27.02 176 ASN A C 1
ATOM 697 O O . ASN A 1 112 ? 146.600 -26.948 52.327 1.00 26.51 176 ASN A O 1
ATOM 702 N N . ASP A 1 113 ? 145.344 -25.912 50.785 1.00 24.54 177 ASP A N 1
ATOM 703 C CA . ASP A 1 113 ? 144.146 -25.960 51.611 1.00 22.92 177 ASP A CA 1
ATOM 704 C C . ASP A 1 113 ? 142.901 -26.000 50.711 1.00 20.49 177 ASP A C 1
ATOM 705 O O . ASP A 1 113 ? 142.468 -24.977 50.186 1.00 19.23 177 ASP A O 1
ATOM 710 N N . TYR A 1 114 ? 142.386 -27.210 50.521 1.00 18.82 178 TYR A N 1
ATOM 711 C CA . TYR A 1 114 ? 141.254 -27.481 49.651 1.00 17.01 178 TYR A CA 1
ATOM 712 C C . TYR A 1 114 ? 140.099 -28.108 50.409 1.00 15.92 178 TYR A C 1
ATOM 713 O O . TYR A 1 114 ? 140.310 -28.918 51.325 1.00 15.77 178 TYR A O 1
ATOM 722 N N . GLN A 1 115 ? 138.880 -27.744 50.018 1.00 14.82 179 GLN A N 1
ATOM 723 C CA A GLN A 1 115 ? 137.677 -28.312 50.608 0.50 14.56 179 GLN A CA 1
ATOM 724 C CA B GLN A 1 115 ? 137.689 -28.334 50.599 0.50 14.41 179 GLN A CA 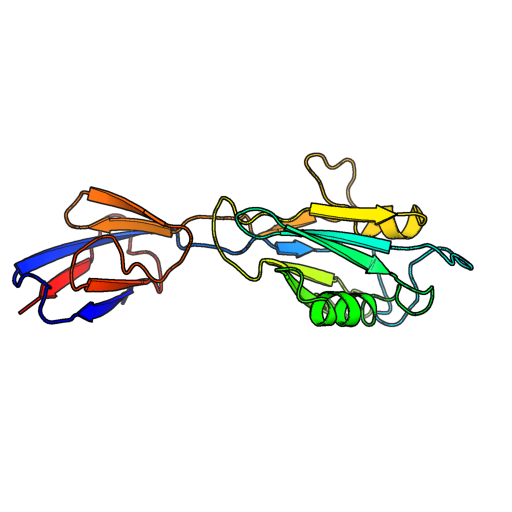1
ATOM 725 C C . GLN A 1 115 ? 136.690 -28.678 49.505 1.00 14.16 179 GLN A C 1
ATOM 726 O O . GLN A 1 115 ? 136.616 -27.983 48.480 1.00 15.30 179 GLN A O 1
ATOM 737 N N . LEU A 1 116 ? 135.933 -29.755 49.717 1.00 13.39 180 LEU A N 1
ATOM 738 C CA . LEU A 1 116 ? 134.943 -30.195 48.764 1.00 12.97 180 LEU A CA 1
ATOM 739 C C . LEU A 1 116 ? 133.570 -29.769 49.276 1.00 12.21 180 LEU A C 1
ATOM 740 O O . LEU A 1 116 ? 133.195 -30.090 50.418 1.00 12.40 180 LEU A O 1
ATOM 745 N N . ALA A 1 117 ? 132.829 -29.042 48.444 1.00 12.06 181 ALA A N 1
ATOM 746 C CA . ALA A 1 117 ? 131.496 -28.545 48.826 1.00 11.87 181 ALA A CA 1
ATOM 747 C C . ALA A 1 117 ? 130.456 -29.316 48.038 1.00 12.21 181 ALA A C 1
ATOM 748 O O . ALA A 1 117 ? 130.547 -29.354 46.824 1.00 12.47 181 ALA A O 1
ATOM 750 N N . VAL A 1 118 ? 129.479 -29.903 48.726 1.00 12.17 182 VAL A N 1
ATOM 751 C CA . VAL A 1 118 ? 128.405 -30.664 48.111 1.00 10.83 182 VAL A CA 1
ATOM 752 C C . VAL A 1 118 ? 127.112 -29.891 48.378 1.00 11.08 182 VAL A C 1
ATOM 753 O O . VAL A 1 118 ? 126.751 -29.686 49.532 1.00 11.13 182 VAL A O 1
ATOM 757 N N . SER A 1 119 ? 126.456 -29.428 47.314 1.00 11.21 183 SER A N 1
ATOM 758 C CA . SER A 1 119 ? 125.284 -28.545 47.408 1.00 12.16 183 SER A CA 1
ATOM 759 C C . SER A 1 119 ? 124.087 -29.254 46.810 1.00 11.58 183 SER A C 1
ATOM 7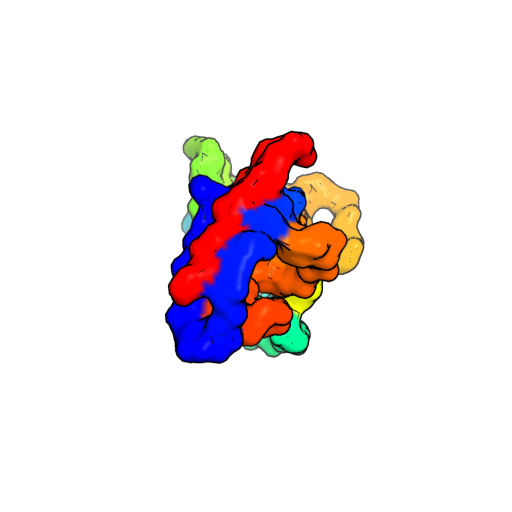60 O O . SER A 1 119 ? 124.220 -29.902 45.771 1.00 11.48 183 SER A O 1
ATOM 763 N N . SER A 1 120 ? 122.922 -29.113 47.432 1.00 11.50 184 SER A N 1
ATOM 764 C CA . SER A 1 120 ? 121.713 -29.658 46.864 1.00 11.49 184 SER A CA 1
ATOM 765 C C . SER A 1 120 ? 121.467 -29.055 45.480 1.00 12.49 184 SER A C 1
ATOM 766 O O . SER A 1 120 ? 121.654 -27.858 45.290 1.00 12.12 184 SER A O 1
ATOM 769 N N . SER A 1 121 ? 121.007 -29.892 44.534 1.00 12.65 185 SER A N 1
ATOM 770 C CA . SER A 1 121 ? 120.595 -29.447 43.213 1.00 14.20 185 SER A CA 1
ATOM 771 C C . SER A 1 121 ? 119.276 -28.686 43.272 1.00 14.14 185 SER A C 1
ATOM 772 O O . SER A 1 121 ? 118.903 -27.976 42.354 1.00 14.71 185 SER A O 1
ATOM 775 N N . THR A 1 122 ? 118.552 -28.880 44.352 1.00 13.81 186 THR A N 1
ATOM 776 C CA . THR A 1 122 ? 117.259 -28.253 44.562 1.00 13.99 186 THR A CA 1
ATOM 777 C C . THR A 1 122 ? 117.326 -27.420 45.830 1.00 13.84 186 THR A C 1
ATOM 778 O O . THR A 1 122 ? 117.980 -27.801 46.804 1.00 12.64 186 THR A O 1
ATOM 782 N N . THR A 1 123 ? 116.651 -26.279 45.824 1.00 14.28 187 THR A N 1
ATOM 783 C CA . THR A 1 123 ? 116.534 -25.453 47.030 1.00 13.53 187 THR A CA 1
ATOM 784 C C . THR A 1 123 ? 115.373 -25.955 47.911 1.00 13.31 187 THR A C 1
ATOM 785 O O . THR A 1 123 ? 114.548 -26.745 47.475 1.00 12.68 187 THR A O 1
ATOM 789 N N . GLY A 1 124 ? 115.319 -25.492 49.154 1.00 13.19 188 GLY A N 1
ATOM 790 C CA . GLY A 1 124 ? 114.164 -25.725 50.010 1.00 13.91 188 GLY A CA 1
ATOM 791 C C . GLY A 1 124 ? 114.547 -26.293 51.373 1.00 13.58 188 GLY A C 1
ATOM 792 O O . GLY A 1 124 ? 115.575 -26.971 51.532 1.00 12.77 188 GLY A O 1
ATOM 793 N N . GLU A 1 125 ? 113.686 -25.998 52.337 1.00 14.28 189 GLU A N 1
ATOM 794 C CA . GLU A 1 125 ? 113.803 -26.429 53.725 1.00 15.61 189 GLU A CA 1
ATOM 795 C C . GLU A 1 125 ? 113.866 -27.936 53.834 1.00 15.06 189 GLU A C 1
ATOM 796 O O . GLU A 1 125 ? 114.587 -28.440 54.680 1.00 13.82 189 GLU A O 1
ATOM 802 N N . ASN A 1 126 ? 113.058 -28.636 53.019 1.00 14.24 190 ASN A N 1
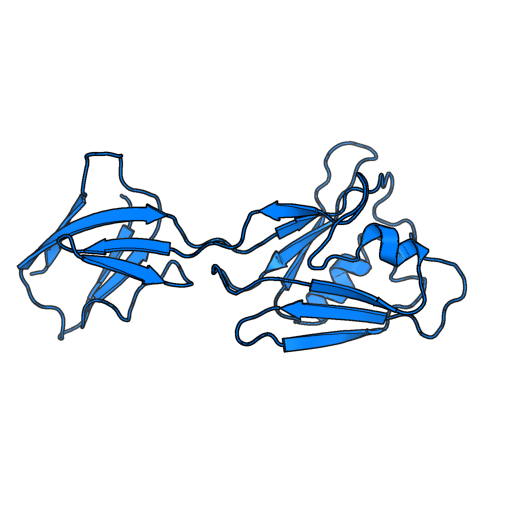ATOM 803 C CA . ASN A 1 126 ? 113.013 -30.098 53.039 1.00 15.11 190 ASN A CA 1
ATOM 804 C C . ASN A 1 126 ? 113.867 -30.802 51.959 1.00 14.77 190 ASN A C 1
ATOM 805 O O . ASN A 1 126 ? 113.635 -31.983 51.648 1.00 16.14 190 ASN A O 1
ATOM 810 N N . ASN A 1 127 ? 114.826 -30.089 51.380 1.00 13.73 191 ASN A N 1
ATOM 811 C CA . ASN A 1 127 ? 115.727 -30.635 50.372 1.00 12.99 191 ASN A CA 1
ATOM 812 C C . ASN A 1 127 ? 117.120 -30.759 50.982 1.00 12.48 191 ASN A C 1
ATOM 813 O O . ASN A 1 127 ? 118.066 -30.060 50.608 1.00 12.56 191 ASN A O 1
ATOM 818 N N . LYS A 1 128 ? 117.228 -31.672 51.953 1.00 12.30 192 LYS A N 1
ATOM 819 C CA . LYS A 1 128 ? 118.420 -31.825 52.758 1.00 12.17 192 LYS A CA 1
ATOM 820 C C . LYS A 1 128 ? 119.251 -32.971 52.190 1.00 12.26 192 LYS A C 1
ATOM 821 O O . LYS A 1 128 ? 118.797 -33.693 51.283 1.00 13.75 192 LYS A O 1
ATOM 827 N N . ILE A 1 129 ? 120.453 -33.137 52.721 1.00 11.29 193 ILE A N 1
ATOM 828 C CA . ILE A 1 129 ? 121.409 -34.126 52.188 1.00 10.08 193 ILE A CA 1
ATOM 829 C C . ILE A 1 129 ? 121.935 -34.980 53.334 1.00 10.56 193 ILE A C 1
ATOM 830 O O . ILE A 1 129 ? 122.262 -34.452 54.426 1.00 9.55 193 ILE A O 1
ATOM 835 N N . SER A 1 130 ? 122.039 -36.284 53.106 1.00 10.62 194 SER A N 1
ATOM 836 C CA . SER A 1 130 ? 122.906 -37.129 53.932 1.00 11.25 194 SER A CA 1
ATOM 837 C C . SER A 1 130 ? 123.917 -37.868 53.055 1.00 11.04 194 SER A C 1
ATOM 838 O O . SER A 1 130 ? 123.682 -38.098 51.875 1.00 10.91 194 SER A O 1
ATOM 841 N N . LEU A 1 131 ? 125.067 -38.180 53.641 1.00 10.76 195 LEU A N 1
ATOM 842 C CA . LEU A 1 131 ? 126.161 -38.859 52.960 1.00 10.80 195 LEU A CA 1
ATOM 843 C C . LEU A 1 131 ? 126.674 -39.953 53.860 1.00 11.25 195 LEU A C 1
ATOM 844 O O . LEU A 1 131 ? 126.922 -39.723 55.046 1.00 10.83 195 LEU A O 1
ATOM 849 N N . GLN A 1 132 ? 126.847 -41.141 53.312 1.00 12.47 196 GLN A N 1
ATOM 850 C CA . GLN A 1 132 ? 127.330 -42.288 54.105 1.00 12.97 196 GLN A CA 1
ATOM 851 C C . GLN A 1 132 ? 128.296 -43.117 53.282 1.00 13.74 196 GLN A C 1
ATOM 852 O O . GLN A 1 132 ? 127.924 -43.671 52.238 1.00 13.22 196 GLN A O 1
ATOM 858 N N . VAL A 1 133 ? 129.517 -43.240 53.769 1.00 13.71 197 VAL A N 1
ATOM 859 C CA . VAL A 1 133 ? 130.496 -44.098 53.134 1.00 14.46 197 VAL A CA 1
ATOM 860 C C . VAL A 1 133 ? 130.380 -45.510 53.711 1.00 16.26 197 VAL A C 1
ATOM 861 O O . VAL A 1 133 ? 130.263 -45.692 54.915 1.00 16.95 197 VAL A O 1
ATOM 865 N N . ASP A 1 134 ? 130.440 -46.517 52.859 1.00 17.35 198 ASP A N 1
ATOM 866 C CA . ASP A 1 134 ? 130.529 -47.906 53.328 1.00 19.67 198 ASP A CA 1
ATOM 867 C C . ASP A 1 134 ? 131.915 -48.460 53.046 1.00 20.17 198 ASP A C 1
ATOM 868 O O . ASP A 1 134 ? 132.472 -48.242 51.953 1.00 19.59 198 ASP A O 1
ATOM 873 N N . ASN A 1 135 ? 132.450 -49.186 54.021 1.00 20.55 199 ASN A N 1
ATOM 874 C CA . ASN A 1 135 ? 133.682 -49.952 53.892 1.00 22.24 199 ASN A CA 1
ATOM 875 C C . ASN A 1 135 ? 134.962 -49.120 53.779 1.00 22.28 199 ASN A C 1
ATOM 876 O O . ASN A 1 135 ? 135.977 -49.572 53.228 1.00 23.36 199 ASN A O 1
ATOM 881 N N . ASP A 1 136 ? 134.927 -47.911 54.328 1.00 21.10 200 ASP A N 1
ATOM 882 C CA . ASP A 1 136 ? 136.113 -47.085 54.401 1.00 21.69 200 ASP A CA 1
ATOM 883 C C . ASP A 1 136 ? 135.943 -46.018 55.499 1.00 21.16 200 ASP A C 1
ATOM 884 O O . ASP A 1 136 ? 135.492 -44.910 55.235 1.00 18.04 200 ASP A O 1
ATOM 889 N N . ASP A 1 137 ? 136.283 -46.390 56.735 1.00 22.35 201 ASP A N 1
ATOM 890 C CA . ASP A 1 137 ? 136.054 -45.517 57.878 1.00 23.10 201 ASP A CA 1
ATOM 891 C C . ASP A 1 137 ? 136.867 -44.237 57.785 1.00 22.47 201 ASP A C 1
ATOM 892 O O . ASP A 1 137 ? 136.410 -43.186 58.224 1.00 21.84 201 ASP A O 1
ATOM 897 N N . GLN A 1 138 ? 138.052 -44.336 57.191 1.00 22.51 202 GLN A N 1
ATOM 898 C CA . GLN A 1 138 ? 138.931 -43.190 56.991 1.00 22.69 202 GLN A CA 1
ATOM 899 C C . GLN A 1 138 ? 138.299 -42.1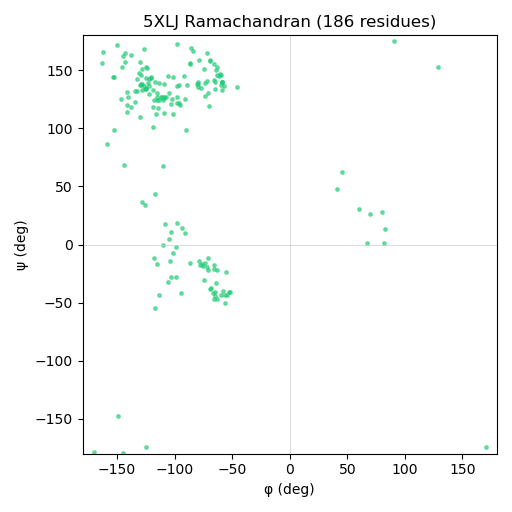32 56.072 1.00 20.56 202 GLN A C 1
ATOM 900 O O . GLN A 1 138 ? 138.288 -40.935 56.393 1.00 19.80 202 GLN A O 1
ATOM 906 N N . LEU A 1 139 ? 137.741 -42.561 54.945 1.00 18.86 203 LEU A N 1
ATOM 907 C CA . LEU A 1 139 ? 136.991 -41.650 54.063 1.00 17.37 203 LEU A CA 1
ATOM 908 C C . LEU A 1 139 ? 135.679 -41.182 54.707 1.00 16.41 203 LEU A C 1
ATOM 909 O O . LEU A 1 139 ? 135.283 -40.021 54.554 1.00 15.23 203 LEU A O 1
ATOM 914 N N . GLY A 1 140 ? 135.022 -42.085 55.428 1.00 16.89 204 GLY A N 1
ATOM 915 C CA . GLY A 1 140 ? 133.827 -41.758 56.232 1.00 16.36 204 GLY A CA 1
ATOM 916 C C . GLY A 1 140 ? 134.039 -40.581 57.187 1.00 16.86 204 GLY A C 1
ATOM 917 O O . GLY A 1 140 ? 133.166 -39.708 57.306 1.00 15.97 204 GLY A O 1
ATOM 918 N N . ASP A 1 141 ? 135.210 -40.526 57.829 1.00 17.90 205 ASP A N 1
ATOM 919 C CA . ASP A 1 141 ? 135.538 -39.424 58.757 1.00 19.21 205 ASP A CA 1
ATOM 920 C C . ASP A 1 141 ? 135.577 -38.076 58.041 1.00 18.26 205 ASP A C 1
ATOM 921 O O . ASP A 1 141 ? 135.420 -37.035 58.668 1.00 19.45 205 ASP A O 1
ATOM 926 N N . ILE A 1 142 ? 135.769 -38.094 56.723 1.00 17.51 206 ILE A N 1
ATOM 927 C CA . ILE A 1 142 ? 135.849 -36.873 55.921 1.00 16.78 206 ILE A CA 1
ATOM 928 C C . ILE A 1 142 ? 134.493 -36.503 55.317 1.00 14.93 206 ILE A C 1
ATOM 929 O O . ILE A 1 142 ? 134.113 -35.323 55.299 1.00 14.65 206 ILE A O 1
ATOM 934 N N . LEU A 1 143 ? 133.767 -37.504 54.823 1.00 14.65 207 LEU A N 1
ATOM 935 C CA . LEU A 1 143 ? 132.543 -37.272 54.054 1.00 13.78 207 LEU A CA 1
ATOM 936 C C . LEU A 1 143 ? 131.218 -37.511 54.780 1.00 13.54 207 LEU A C 1
ATOM 937 O O . LEU A 1 143 ? 130.238 -36.931 54.386 1.00 12.69 207 LEU A O 1
ATOM 942 N N . ASN A 1 144 ? 131.151 -38.389 55.775 1.00 13.02 208 ASN A N 1
ATOM 943 C CA . ASN A 1 144 ? 129.850 -38.746 56.352 1.00 12.66 208 ASN A CA 1
ATOM 944 C C . ASN A 1 144 ? 129.138 -37.514 56.929 1.00 12.14 208 ASN A C 1
ATOM 945 O O . ASN A 1 144 ? 129.728 -36.722 57.646 1.00 11.64 208 ASN A O 1
ATOM 950 N N . TYR A 1 145 ? 127.848 -37.434 56.669 1.00 12.30 209 TYR A N 1
ATOM 951 C CA . TYR A 1 145 ? 127.016 -36.385 57.201 1.00 12.31 209 TYR A CA 1
ATOM 952 C C . TYR A 1 145 ? 125.617 -36.948 57.456 1.00 13.33 209 TYR A C 1
ATOM 953 O O . TYR A 1 145 ? 124.979 -37.522 56.551 1.00 12.12 209 TYR A O 1
ATOM 962 N N . ASN A 1 146 ? 125.136 -36.790 58.688 1.00 13.66 210 ASN A N 1
ATOM 963 C CA . ASN A 1 146 ? 123.772 -37.222 59.026 1.00 14.80 210 ASN A CA 1
ATOM 964 C C . ASN A 1 146 ? 123.211 -36.298 60.122 1.00 14.85 210 ASN A C 1
ATOM 965 O O . ASN A 1 146 ? 123.553 -35.121 60.163 1.00 13.88 210 ASN A O 1
ATOM 970 N N . ALA A 1 147 ? 122.358 -36.807 61.016 1.00 15.87 211 ALA A N 1
ATOM 971 C CA . ALA A 1 147 ? 121.686 -35.918 61.980 1.00 16.06 211 ALA A CA 1
ATOM 972 C C . ALA A 1 147 ? 122.562 -35.43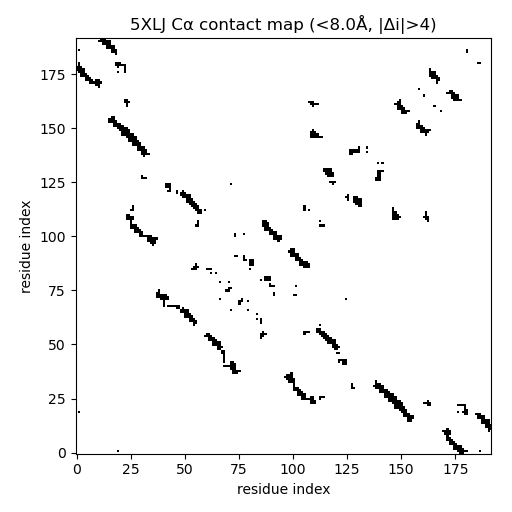5 63.112 1.00 16.80 211 ALA A C 1
ATOM 973 O O . ALA A 1 147 ? 122.199 -34.463 63.756 1.00 17.40 211 ALA A O 1
ATOM 975 N N . THR A 1 148 ? 123.690 -36.108 63.371 1.00 16.79 212 THR A N 1
ATOM 976 C CA . THR A 1 148 ? 124.560 -35.748 64.478 1.00 18.44 212 THR A CA 1
ATOM 977 C C . THR A 1 148 ? 126.017 -35.580 64.011 1.00 17.98 212 THR A C 1
ATOM 978 O O . THR A 1 148 ? 126.456 -36.185 63.029 1.00 16.42 212 THR A O 1
ATOM 982 N N . ARG A 1 149 ? 126.755 -34.724 64.708 1.00 19.11 213 ARG A N 1
ATOM 983 C CA . ARG A 1 149 ? 128.140 -34.423 64.335 1.00 18.85 213 ARG A CA 1
ATOM 984 C C . ARG A 1 149 ? 128.963 -34.291 65.602 1.00 21.46 213 ARG A C 1
ATOM 985 O O . ARG A 1 149 ? 128.559 -33.596 66.549 1.00 19.98 213 ARG A O 1
ATOM 993 N N . GLY A 1 150 ? 130.108 -34.972 65.617 1.00 23.52 214 GLY A N 1
ATOM 994 C CA . GLY A 1 150 ? 130.885 -35.157 66.837 1.00 27.01 214 GLY A CA 1
ATOM 995 C C . GLY A 1 150 ? 132.148 -34.335 66.952 1.00 29.57 214 GLY A C 1
ATOM 996 O O . GLY A 1 150 ? 132.561 -33.947 68.045 1.00 31.54 214 GLY A O 1
ATOM 997 N N . THR A 1 151 ? 132.828 -34.037 65.862 1.00 30.20 215 THR A N 1
ATOM 998 C CA . THR A 1 151 ? 134.057 -33.278 66.126 1.00 32.21 215 THR A CA 1
ATOM 999 C C . THR A 1 151 ? 134.312 -32.313 65.039 1.00 30.64 215 THR A C 1
ATOM 1000 O O . THR A 1 151 ? 133.516 -32.188 64.076 1.00 29.90 215 THR A O 1
ATOM 1002 N N . GLY A 1 152 ? 135.417 -31.612 65.207 1.00 30.14 216 GLY A N 1
ATOM 1003 C CA . GLY A 1 152 ? 135.685 -30.484 64.335 1.00 28.99 216 GLY A CA 1
ATOM 1004 C C . GLY A 1 152 ? 136.045 -30.745 62.910 1.00 26.14 216 GLY A C 1
ATOM 1005 O O . GLY A 1 152 ? 135.899 -29.809 62.097 1.00 27.42 216 GLY A O 1
ATOM 1006 N N . THR A 1 153 ? 136.544 -31.937 62.548 1.00 24.74 217 THR A N 1
ATOM 1007 C CA . THR A 1 153 ? 136.978 -32.108 61.117 1.00 22.84 217 THR A CA 1
ATOM 1008 C C . THR A 1 153 ? 136.056 -32.930 60.228 1.00 19.81 217 THR A C 1
ATOM 1009 O O . THR A 1 153 ? 136.359 -33.178 59.056 1.00 17.85 217 THR A O 1
ATOM 1013 N N . ALA A 1 154 ? 134.915 -33.341 60.776 1.00 18.63 218 ALA A N 1
ATOM 1014 C CA . ALA A 1 154 ? 133.887 -34.023 60.010 1.00 17.25 218 ALA A CA 1
ATOM 1015 C C . ALA A 1 154 ? 133.212 -33.084 59.004 1.00 15.04 218 ALA A C 1
ATOM 1016 O O . ALA A 1 154 ? 133.241 -31.849 59.146 1.00 14.78 218 ALA A O 1
ATOM 1018 N N . MET A 1 155 ? 132.598 -33.679 57.993 1.00 13.54 219 MET A N 1
ATOM 1019 C CA . MET A 1 155 ? 131.729 -32.950 57.040 1.00 12.90 219 MET A CA 1
ATOM 1020 C C . MET A 1 155 ? 130.788 -32.028 57.809 1.00 13.28 219 MET A C 1
ATOM 1021 O O . MET A 1 155 ? 130.287 -32.401 58.877 1.00 14.49 219 MET A O 1
ATOM 1026 N N . LYS A 1 156 ? 130.634 -30.792 57.336 1.00 13.66 220 LYS A N 1
ATOM 1027 C CA . LYS A 1 156 ? 129.910 -29.760 58.081 1.00 14.58 220 LYS A CA 1
ATOM 1028 C C . LYS A 1 156 ? 128.930 -29.041 57.185 1.00 13.34 220 LYS A C 1
ATOM 1029 O O . LYS A 1 156 ? 129.234 -28.765 56.024 1.00 12.19 220 LYS A O 1
ATOM 1035 N N . GLN A 1 157 ? 127.758 -28.695 57.718 1.00 12.68 221 GLN A N 1
ATOM 1036 C CA . GLN A 1 157 ? 126.847 -27.839 56.945 1.00 11.79 221 GLN A CA 1
ATOM 1037 C C . GLN A 1 157 ? 127.381 -26.407 56.924 1.00 12.24 221 GLN A C 1
ATOM 1038 O O . GLN A 1 157 ? 127.702 -25.840 57.966 1.00 10.77 221 GLN A O 1
ATOM 1044 N N . THR A 1 158 ? 127.513 -25.829 55.734 1.00 11.47 222 THR A N 1
ATOM 1045 C CA . THR A 1 158 ? 127.975 -24.453 55.623 1.00 12.40 222 THR A CA 1
ATOM 1046 C C . THR A 1 158 ? 126.904 -23.516 55.032 1.00 12.56 222 THR A C 1
ATOM 1047 O O . THR A 1 158 ? 127.034 -22.308 55.123 1.00 11.78 222 THR A O 1
ATOM 1051 N N . VAL A 1 159 ? 125.874 -24.066 54.400 1.00 11.81 223 VAL A N 1
ATOM 1052 C CA . VAL A 1 159 ? 124.685 -23.292 53.991 1.00 11.67 223 VAL A CA 1
ATOM 1053 C C . VAL A 1 159 ? 123.471 -24.107 54.439 1.00 11.96 223 VAL A C 1
ATOM 1054 O O . VAL A 1 159 ? 123.407 -25.318 54.152 1.00 12.56 223 VAL A O 1
ATOM 1058 N N . ALA A 1 160 ? 122.522 -23.433 55.099 1.00 12.53 224 ALA A N 1
ATOM 1059 C CA . ALA A 1 160 ? 121.288 -24.065 55.608 1.00 13.22 224 ALA A CA 1
ATOM 1060 C C . ALA A 1 160 ? 120.256 -24.237 54.491 1.00 13.05 224 ALA A C 1
ATOM 1061 O O . ALA A 1 160 ? 120.101 -23.339 53.663 1.00 13.73 224 ALA A O 1
ATOM 1063 N N . PRO A 1 161 ? 119.538 -25.386 54.475 1.00 12.87 225 PRO A N 1
ATOM 1064 C CA . PRO A 1 161 ? 118.387 -25.500 53.586 1.00 12.74 225 PRO A CA 1
ATOM 1065 C C . PRO A 1 161 ? 117.333 -24.487 54.044 1.00 13.90 225 PRO A C 1
ATOM 1066 O O . PRO A 1 161 ? 117.145 -24.317 55.247 1.00 15.23 225 PRO A O 1
ATOM 1070 N N . GLN A 1 162 ? 116.662 -23.812 53.113 1.00 16.65 226 GLN A N 1
ATOM 1071 C CA . GLN A 1 162 ? 115.714 -22.769 53.476 1.00 16.92 226 GLN A CA 1
ATOM 1072 C C . GLN A 1 162 ? 114.650 -22.637 52.420 1.00 16.03 226 GLN A C 1
ATOM 1073 O O . GLN A 1 162 ? 114.944 -22.790 51.224 1.00 15.36 226 GLN A O 1
ATOM 1079 N N . ASP A 1 163 ? 113.427 -22.341 52.855 1.00 15.58 227 ASP A N 1
ATOM 1080 C CA . ASP A 1 163 ? 112.345 -21.965 51.957 1.00 15.75 227 ASP A CA 1
ATOM 1081 C C . ASP A 1 163 ? 112.346 -20.463 51.665 1.00 16.02 227 ASP A C 1
ATOM 1082 O O . ASP A 1 163 ? 112.842 -19.646 52.446 1.00 15.90 227 ASP A O 1
ATOM 1087 N N . ALA A 1 164 ? 111.757 -20.114 50.531 1.00 15.65 228 ALA A N 1
ATOM 1088 C CA . ALA A 1 164 ? 111.412 -18.740 50.232 1.00 16.50 228 ALA A CA 1
ATOM 1089 C C . ALA A 1 164 ? 110.225 -18.380 51.128 1.00 17.34 228 ALA A C 1
ATOM 1090 O O . ALA A 1 164 ? 109.339 -19.214 51.367 1.00 17.89 228 ALA A O 1
ATOM 1092 N N . GLU A 1 165 ? 110.233 -17.158 51.653 1.00 18.44 229 GLU A N 1
ATOM 1093 C CA . GLU A 1 165 ? 109.120 -16.639 52.482 1.00 19.76 229 GLU A CA 1
ATOM 1094 C C . GLU A 1 165 ? 108.823 -15.221 51.995 1.00 18.85 229 GLU A C 1
ATOM 1095 O O . GLU A 1 165 ? 109.714 -14.361 51.956 1.00 17.64 229 GLU A O 1
ATOM 1101 N N . LEU A 1 166 ? 107.582 -14.991 51.591 1.00 17.99 230 LEU A N 1
ATOM 1102 C CA . L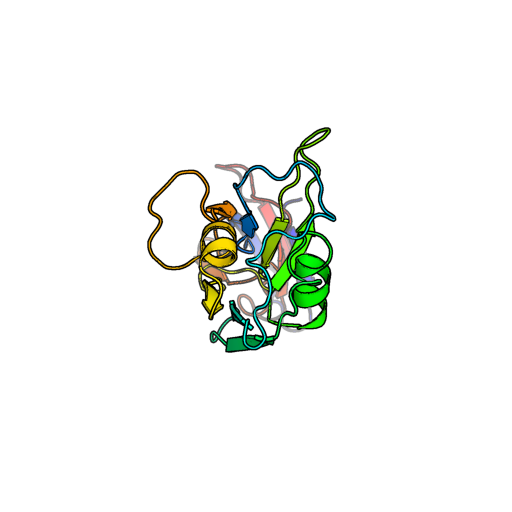EU A 1 166 ? 107.161 -13.684 51.109 1.00 18.95 230 LEU A CA 1
ATOM 1103 C C . LEU A 1 166 ? 105.744 -13.408 51.564 1.00 18.60 230 LEU A C 1
ATOM 1104 O O . LEU A 1 166 ? 105.033 -14.315 52.001 1.00 18.32 230 LEU A O 1
ATOM 1109 N N . THR A 1 167 ? 105.341 -12.152 51.481 1.00 18.96 231 THR A N 1
ATOM 1110 C CA . THR A 1 167 ? 103.950 -11.820 51.715 1.00 18.59 231 THR A CA 1
ATOM 1111 C C . THR A 1 167 ? 103.410 -11.120 50.484 1.00 17.68 231 THR A C 1
ATOM 1112 O O . THR A 1 167 ? 104.083 -10.276 49.898 1.00 16.80 231 THR A O 1
ATOM 1116 N N . VAL A 1 168 ? 102.204 -11.504 50.078 1.00 16.17 232 VAL A N 1
ATOM 1117 C CA . VAL A 1 168 ? 101.526 -10.878 48.972 1.00 16.77 232 VAL A CA 1
ATOM 1118 C C . VAL A 1 168 ? 100.239 -10.282 49.495 1.00 17.21 232 VAL A C 1
ATOM 1119 O O . VAL A 1 168 ? 99.384 -11.005 50.013 1.00 17.42 232 VAL A O 1
ATOM 1123 N N . ASN A 1 169 ? 100.127 -8.959 49.367 1.00 17.46 233 ASN A N 1
ATOM 1124 C CA . ASN A 1 169 ? 99.063 -8.185 49.991 1.00 17.29 233 ASN A CA 1
ATOM 1125 C C . ASN A 1 169 ? 98.774 -8.674 51.408 1.00 16.80 233 ASN A C 1
ATOM 1126 O O . ASN A 1 169 ? 97.632 -8.909 51.796 1.00 17.17 233 ASN A O 1
ATOM 1131 N N . GLY A 1 170 ? 99.859 -8.841 52.167 1.00 16.89 234 GLY A N 1
ATOM 1132 C CA . GLY A 1 170 ? 99.782 -9.163 53.571 1.00 17.56 234 GLY A CA 1
ATOM 1133 C C . GLY A 1 170 ? 99.553 -10.619 53.926 1.00 18.12 234 GLY A C 1
ATOM 1134 O O . GLY A 1 170 ? 99.436 -10.924 55.102 1.00 19.71 234 GLY A O 1
ATOM 1135 N N . THR A 1 171 ? 99.471 -11.511 52.929 1.00 16.82 235 THR A N 1
ATOM 1136 C CA . THR A 1 171 ? 99.314 -12.964 53.166 1.00 17.03 235 THR A CA 1
ATOM 1137 C C . THR A 1 171 ? 100.643 -13.662 52.940 1.00 16.66 235 THR A C 1
ATOM 1138 O O . THR A 1 171 ? 101.239 -13.564 51.854 1.00 15.68 235 THR A O 1
ATOM 1142 N N . ALA A 1 172 ? 101.116 -14.321 53.992 1.00 17.16 236 ALA A N 1
ATOM 1143 C CA . ALA A 1 172 ? 102.395 -15.008 53.988 1.00 17.41 236 ALA A CA 1
ATOM 1144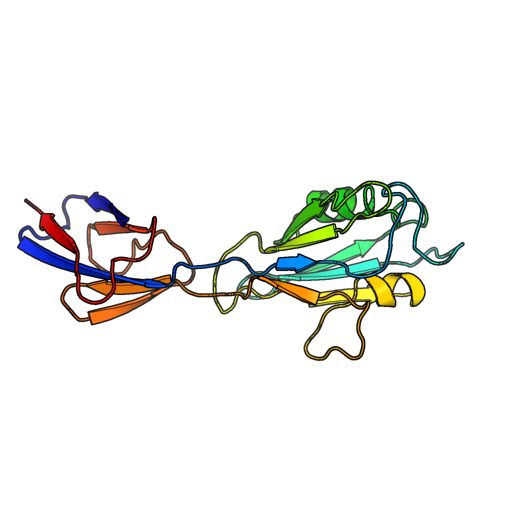 C C . ALA A 1 172 ? 102.304 -16.330 53.234 1.00 18.24 236 ALA A C 1
ATOM 1145 O O . ALA A 1 172 ? 101.353 -17.114 53.414 1.00 18.05 236 ALA A O 1
ATOM 1147 N N . ILE A 1 173 ? 103.320 -16.545 52.394 1.00 18.55 237 ILE A N 1
ATOM 1148 C CA . ILE A 1 173 ? 103.456 -17.670 51.470 1.00 20.20 237 ILE A CA 1
ATOM 1149 C C . ILE A 1 173 ? 104.863 -18.238 51.731 1.00 19.43 237 ILE A C 1
ATOM 1150 O O . ILE A 1 173 ? 105.817 -17.458 51.896 1.00 17.84 237 ILE A O 1
ATOM 1155 N N . LYS A 1 174 ? 104.983 -19.569 51.768 1.00 19.16 238 LYS A N 1
ATOM 1156 C CA . LYS A 1 174 ? 106.279 -20.249 51.878 1.00 19.36 238 LYS A CA 1
ATOM 1157 C C . LYS A 1 174 ? 106.366 -21.265 50.737 1.00 17.06 238 LYS A C 1
ATOM 1158 O O . LYS A 1 174 ? 105.378 -21.961 50.461 1.00 16.63 238 LYS A O 1
ATOM 1164 N N . ARG A 1 175 ? 107.525 -21.317 50.079 1.00 16.50 239 ARG A N 1
ATOM 1165 C CA . ARG A 1 175 ? 107.780 -22.171 48.935 1.00 16.07 239 ARG A CA 1
ATOM 1166 C C . ARG A 1 175 ? 109.245 -22.663 48.937 1.00 15.68 239 ARG A C 1
ATOM 1167 O O . ARG A 1 175 ? 110.161 -21.999 49.473 1.00 14.41 239 ARG A O 1
ATOM 1175 N N . SER A 1 176 ? 109.437 -23.833 48.327 1.00 15.83 240 SER A N 1
ATOM 1176 C CA . SER A 1 176 ? 110.745 -24.489 48.266 1.00 15.72 240 SER A CA 1
ATOM 1177 C C . SER A 1 176 ? 111.698 -23.855 47.231 1.00 15.90 240 SER A C 1
ATOM 1178 O O . SER A 1 176 ? 112.907 -24.115 47.271 1.00 15.53 240 SER A O 1
ATOM 1181 N N . THR A 1 177 ? 111.164 -23.056 46.297 1.00 16.56 241 THR A N 1
ATOM 1182 C CA . THR A 1 177 ? 111.971 -22.374 45.267 1.00 17.63 241 THR A CA 1
ATOM 1183 C C . THR A 1 177 ? 111.728 -20.870 45.207 1.00 17.83 241 THR A C 1
ATOM 1184 O O . THR A 1 177 ? 110.776 -20.358 45.788 1.00 16.76 241 THR A O 1
ATOM 1188 N N . ASN A 1 178 ? 112.605 -20.175 44.475 1.00 18.13 242 ASN A N 1
ATOM 1189 C CA . ASN A 1 178 ? 112.502 -18.756 44.282 1.00 19.06 242 ASN A CA 1
ATOM 1190 C C . ASN A 1 178 ? 111.689 -18.370 43.050 1.00 21.04 242 ASN A C 1
ATOM 1191 O O . ASN A 1 178 ? 111.652 -17.198 42.679 1.00 22.91 242 ASN A O 1
ATOM 1196 N N . SER A 1 179 ? 111.019 -19.341 42.433 1.00 21.83 243 SER A N 1
ATOM 1197 C CA . SER A 1 179 ? 110.136 -19.072 41.305 1.00 23.76 243 SER A CA 1
ATOM 1198 C C . SER A 1 179 ? 108.745 -19.511 41.716 1.00 24.10 243 SER A C 1
ATOM 1199 O O . SER A 1 179 ? 108.431 -20.700 41.702 1.00 24.73 243 SER A O 1
ATOM 1202 N N . ILE A 1 180 ? 107.923 -18.542 42.097 1.00 23.90 244 ILE A N 1
ATOM 1203 C CA A ILE A 1 180 ? 106.634 -18.775 42.767 0.50 23.71 244 ILE A CA 1
ATOM 1204 C CA B ILE A 1 180 ? 106.643 -18.868 42.720 0.50 23.60 244 ILE A CA 1
ATOM 1205 C C . ILE A 1 180 ? 105.504 -18.615 41.744 1.00 24.65 244 ILE A C 1
ATOM 1206 O O . ILE A 1 180 ? 105.064 -17.480 41.510 1.00 23.76 244 ILE A O 1
ATOM 1215 N N . SER A 1 181 ? 105.060 -19.715 41.151 1.00 24.81 245 SER A N 1
ATOM 1216 C CA . SER A 1 181 ? 104.082 -19.703 40.083 1.00 27.08 245 SER A CA 1
ATOM 1217 C C . SER A 1 181 ? 102.735 -20.259 40.523 1.00 27.05 245 SER A C 1
ATOM 1218 O O . SER A 1 181 ? 101.809 -20.325 39.705 1.00 27.77 245 SER A O 1
ATOM 1221 N N . ASP A 1 182 ? 102.624 -20.673 41.788 1.00 25.48 246 ASP A N 1
ATOM 1222 C CA . ASP A 1 182 ? 101.424 -21.380 42.276 1.00 26.49 246 ASP A CA 1
ATOM 1223 C C . ASP A 1 182 ? 100.853 -20.742 43.542 1.00 24.82 246 ASP A C 1
ATOM 1224 O O . ASP A 1 182 ? 100.376 -21.438 44.441 1.00 25.12 246 ASP A O 1
ATOM 1229 N N . ALA A 1 183 ? 100.917 -19.423 43.611 1.00 23.98 247 ALA A N 1
ATOM 1230 C CA . ALA A 1 183 ? 100.378 -18.656 44.727 1.00 23.88 247 ALA A CA 1
ATOM 1231 C C . ALA A 1 183 ? 99.246 -17.747 44.240 1.00 25.66 247 ALA A C 1
ATOM 1232 O O . ALA A 1 183 ? 98.125 -17.811 44.713 1.00 24.14 247 ALA A O 1
ATOM 1234 N N . LEU A 1 184 ? 99.542 -16.925 43.242 1.00 28.66 248 LEU A N 1
ATOM 1235 C CA . LEU A 1 184 ? 98.546 -15.961 42.683 1.00 30.70 248 LEU A CA 1
ATOM 1236 C C . LEU A 1 184 ? 98.298 -16.388 41.237 1.00 32.77 248 LEU A C 1
ATOM 1237 O O . LEU A 1 184 ? 99.256 -16.540 40.468 1.00 33.39 248 LEU A O 1
ATOM 1242 N N . GLN A 1 185 ? 97.028 -16.647 40.861 1.00 34.70 249 GLN A N 1
ATOM 1243 C CA . GLN A 1 185 ? 96.714 -17.172 39.532 1.00 36.74 249 GLN A CA 1
ATOM 1244 C C . GLN A 1 185 ? 97.209 -16.185 38.505 1.00 36.71 249 GLN A C 1
ATOM 1245 O O . GLN A 1 185 ? 97.193 -14.973 38.733 1.00 37.69 249 GLN A O 1
ATOM 1247 N N . GLY A 1 186 ? 97.655 -16.713 37.388 1.00 37.51 250 GLY A N 1
ATOM 1248 C CA . GLY A 1 186 ? 98.206 -15.907 36.328 1.00 37.70 250 GLY A CA 1
ATOM 1249 C C . GLY A 1 186 ? 99.508 -15.190 36.605 1.00 34.98 250 GLY A C 1
ATOM 1250 O O . GLY A 1 186 ? 100.000 -14.504 35.729 1.00 35.90 250 GLY A O 1
ATOM 1251 N N . VAL A 1 187 ? 100.085 -15.356 37.793 1.00 32.23 251 VAL A N 1
ATOM 1252 C CA . VAL A 1 187 ? 101.298 -14.632 38.167 1.00 29.68 251 VAL A CA 1
ATOM 1253 C C . VAL A 1 187 ? 102.412 -15.567 38.631 1.00 28.99 251 VAL A C 1
ATOM 1254 O O . VAL A 1 187 ? 102.188 -16.482 39.431 1.00 28.18 251 VAL A O 1
ATOM 1258 N N . THR A 1 188 ? 103.612 -15.310 38.116 1.00 28.31 252 THR A N 1
ATOM 1259 C CA . THR A 1 188 ? 104.845 -15.896 38.613 1.00 27.09 252 THR A CA 1
ATOM 1260 C C . THR A 1 188 ? 105.721 -14.787 39.178 1.00 26.06 252 THR A C 1
ATOM 1261 O O . THR A 1 188 ? 105.976 -13.781 38.507 1.00 26.84 252 THR A O 1
ATOM 1265 N N . ILE A 1 189 ? 106.152 -14.967 40.426 1.00 24.46 253 ILE A N 1
ATOM 1266 C CA . ILE A 1 189 ? 107.027 -14.042 41.113 1.00 23.75 253 ILE A CA 1
ATOM 1267 C C . ILE A 1 189 ? 108.379 -14.721 41.239 1.00 23.96 253 ILE A C 1
ATOM 1268 O O . ILE A 1 189 ? 108.505 -15.724 41.955 1.00 22.63 253 ILE A O 1
ATOM 1273 N N . ASP A 1 190 ? 109.379 -14.185 40.555 1.00 23.99 254 ASP A N 1
ATOM 1274 C CA . ASP A 1 190 ? 110.719 -14.746 40.602 1.00 24.85 254 ASP A CA 1
ATOM 1275 C C . ASP A 1 190 ? 111.532 -13.889 41.540 1.00 24.21 254 ASP A C 1
ATOM 1276 O O . ASP A 1 190 ? 111.803 -12.731 41.233 1.00 24.88 254 ASP A O 1
ATOM 1281 N N . LEU A 1 191 ? 111.914 -14.456 42.679 1.00 23.06 255 LEU A N 1
ATOM 1282 C CA . LEU A 1 191 ? 112.572 -13.691 43.733 1.00 23.75 255 LEU A CA 1
ATOM 1283 C C . LEU A 1 191 ? 114.031 -13.473 43.460 1.00 25.49 255 LEU A C 1
ATOM 1284 O O . LEU A 1 191 ? 114.747 -14.416 43.081 1.00 25.32 255 LEU A O 1
ATOM 1289 N N . LYS A 1 192 ? 114.490 -12.241 43.690 1.00 27.37 256 LYS A N 1
ATOM 1290 C CA . LYS A 1 192 ? 115.900 -11.895 43.492 1.00 29.67 256 LYS A CA 1
ATOM 1291 C C . LYS A 1 192 ? 116.605 -11.547 44.802 1.00 29.71 256 LYS A C 1
ATOM 1292 O O . LYS A 1 192 ? 117.726 -11.983 45.028 1.00 30.50 256 LYS A O 1
ATOM 1298 N N . THR A 1 193 ? 115.948 -10.767 45.660 1.00 29.71 257 THR A N 1
ATOM 1299 C CA . THR A 1 193 ? 116.506 -10.367 46.946 1.00 30.02 257 THR A CA 1
ATOM 1300 C C . THR A 1 193 ? 115.375 -10.163 47.946 1.00 28.76 257 THR A C 1
ATOM 1301 O O . THR A 1 193 ? 114.188 -10.168 47.587 1.00 27.15 257 THR A O 1
ATOM 1305 N N . LYS A 1 194 ? 115.742 -9.969 49.205 1.00 28.68 258 LYS A N 1
ATOM 1306 C CA . LYS A 1 194 ? 114.779 -9.547 50.202 1.00 28.66 258 LYS A CA 1
ATOM 1307 C C . LYS A 1 194 ? 114.350 -8.111 49.909 1.00 29.53 258 LYS A C 1
ATOM 1308 O O . LYS A 1 194 ? 115.076 -7.351 49.265 1.00 29.79 258 LYS A O 1
ATOM 1314 N N . THR A 1 195 ? 113.188 -7.725 50.407 1.00 28.79 259 THR A N 1
ATOM 1315 C CA . THR A 1 195 ? 112.825 -6.302 50.442 1.00 30.27 259 THR A CA 1
ATOM 1316 C C . THR A 1 195 ? 113.382 -5.697 51.729 1.00 33.64 259 THR A C 1
ATOM 1317 O O . THR A 1 195 ? 113.614 -6.420 52.688 1.00 32.63 259 THR A O 1
ATOM 1321 N N . LYS A 1 196 ? 113.610 -4.378 51.743 1.00 37.78 260 LYS A N 1
ATOM 1322 C CA . LYS A 1 196 ? 114.049 -3.673 52.960 1.00 41.76 260 LYS A CA 1
ATOM 1323 C C . LYS A 1 196 ? 112.999 -3.754 54.087 1.00 43.08 260 LYS A C 1
ATOM 1324 O O . LYS A 1 196 ? 111.797 -3.848 53.827 1.00 41.85 260 LYS A O 1
ATOM 1326 N N . THR A 1 197 ? 113.460 -3.675 55.337 1.00 46.52 261 THR A N 1
ATOM 1327 C CA . THR A 1 197 ? 112.691 -4.177 56.507 1.00 47.56 261 THR A CA 1
ATOM 1328 C C . THR A 1 197 ? 111.261 -3.625 56.728 1.00 47.83 261 THR A C 1
ATOM 1329 O O . THR A 1 197 ? 110.343 -4.408 57.015 1.00 48.22 261 THR A O 1
ATOM 1333 N N . ASP A 1 198 ? 111.055 -2.317 56.577 1.00 48.48 262 ASP A N 1
ATOM 1334 C CA . ASP A 1 198 ? 109.709 -1.727 56.710 1.00 48.31 262 ASP A CA 1
ATOM 1335 C C . ASP A 1 198 ? 109.280 -1.107 55.380 1.00 46.72 262 ASP A C 1
ATOM 1336 O O . ASP A 1 198 ? 108.719 -0.003 55.340 1.00 48.02 262 ASP A O 1
ATOM 1338 N N . GLU A 1 199 ? 109.540 -1.836 54.296 1.00 44.01 263 GLU A N 1
ATOM 1339 C CA . GLU A 1 199 ? 109.551 -1.257 52.956 1.00 43.02 263 GLU A CA 1
ATOM 1340 C C . GLU A 1 199 ? 108.987 -2.236 51.911 1.00 38.90 263 GLU A C 1
ATOM 1341 O O . GLU A 1 199 ? 109.709 -2.731 51.044 1.00 37.63 263 GLU A O 1
ATOM 1347 N N . PRO A 1 200 ? 107.682 -2.509 51.986 1.00 36.12 264 PRO A N 1
ATOM 1348 C CA . PRO A 1 200 ? 107.080 -3.382 50.975 1.00 32.73 264 PRO A CA 1
ATOM 1349 C C . PRO A 1 200 ? 107.215 -2.789 49.566 1.00 31.56 264 PRO A C 1
ATOM 1350 O O . PRO A 1 200 ? 107.214 -1.558 49.419 1.00 30.88 264 PRO A O 1
ATOM 1354 N N . GLN A 1 201 ? 107.363 -3.649 48.556 1.00 29.12 265 GLN A N 1
ATOM 1355 C CA . GLN A 1 201 ? 107.472 -3.191 47.171 1.00 29.47 265 GLN A CA 1
ATOM 1356 C C . GLN A 1 201 ? 106.123 -3.236 46.443 1.00 28.57 265 GLN A C 1
ATOM 1357 O O . GLN A 1 201 ? 105.340 -4.185 46.588 1.00 26.43 265 GLN A O 1
ATOM 1363 N N . HIS A 1 202 ? 105.843 -2.189 45.684 1.00 29.88 266 HIS A N 1
ATOM 1364 C CA . HIS A 1 202 ? 104.542 -2.028 45.053 1.00 30.61 266 HIS A CA 1
ATOM 1365 C C . HIS A 1 202 ? 104.519 -2.629 43.648 1.00 32.13 266 HIS A C 1
ATOM 1366 O O . HIS A 1 202 ? 105.525 -2.628 42.920 1.00 33.09 266 HIS A O 1
ATOM 1373 N N . LEU A 1 203 ? 103.368 -3.188 43.302 1.00 31.25 267 LEU A N 1
ATOM 1374 C CA . LEU A 1 203 ? 103.170 -3.845 42.027 1.00 31.75 267 LEU A CA 1
ATOM 1375 C C . LEU A 1 203 ? 101.767 -3.486 41.544 1.00 31.41 267 LEU A C 1
ATOM 1376 O O . LEU A 1 203 ? 100.804 -3.632 42.291 1.00 28.71 267 LEU A O 1
ATOM 1381 N N . VAL A 1 204 ? 101.659 -2.977 40.319 1.00 32.49 268 VAL A N 1
ATOM 1382 C CA . VAL A 1 204 ? 100.348 -2.801 39.689 1.00 33.17 268 VAL A CA 1
ATOM 1383 C C . VAL A 1 204 ? 100.269 -3.752 38.499 1.00 34.25 268 VAL A C 1
ATOM 1384 O O . VAL A 1 204 ? 101.145 -3.739 37.630 1.00 34.72 268 VAL A O 1
ATOM 1388 N N . ILE A 1 205 ? 99.248 -4.604 38.470 1.00 33.56 269 ILE A N 1
ATOM 1389 C CA . ILE A 1 205 ? 98.990 -5.420 37.277 1.00 35.37 269 ILE A CA 1
ATOM 1390 C C . ILE A 1 205 ? 97.905 -4.699 36.491 1.00 37.47 269 ILE A C 1
ATOM 1391 O O . ILE A 1 205 ? 96.960 -4.196 37.084 1.00 35.63 269 ILE A O 1
ATOM 1396 N N . SER A 1 206 ? 98.050 -4.603 35.164 1.00 41.22 270 SER A N 1
ATOM 1397 C CA . SER A 1 206 ? 97.046 -3.896 34.354 1.00 43.71 270 SER A CA 1
ATOM 1398 C C . SER A 1 206 ? 96.744 -4.589 33.035 1.00 46.41 270 SER A C 1
ATOM 1399 O O . SER A 1 206 ? 96.781 -5.813 32.962 1.00 47.44 270 SER A O 1
#

B-factor: mean 22.63, std 9.22, range [8.85, 60.26]

Sequence (192 aa):
DAFKITTNAKAVPGNYVVEVNKLAQAQTLTTQAKVSDQGAKLGAEGVTDRSLTITAGNNPPKETKIPLSDDQTSLVVELRDAINGAKAGVTASIMRVGDNDYQQLAVSSSTTGENNKISLQVDNDDQLGDILNYNATRGTGTAMKQTVAPQDAELTVNGTAIKRSTNSIISDALQGVTIDLKTKTKTDEPQHLVIS

Foldseek 3Di:
DFWDKAFDPFFDFDKKWKFWDDAFFWWKKKFQDQAQDQQDQQWDPDFDAKWKWKWWDVVTDIFIDGADSNLRGNVSVQVRVCVRPRQWHWDWDPPDRRGIMIMITGVFAAQNGDMAMAMPPTVRSCQGEGDDDDDDDDRHIGIPDHRHWTWMAMRRRIDTGRHQWAQPDGDRMTIRGDHGAPDVGIDMDGDD

Organism: Serratia marcescens (NCBI:txid615)

Solvent-accessible surface area: 10110 Å² total; per-residue (Å²): 119,0,29,61,42,76,71,98,114,60,13,102,87,25,124,23,53,0,57,1,72,32,50,7,61,26,5,16,0,11,0,53,19,150,5,62,76,60,47,40,126,28,13,32,101,63,29,140,91,4,10,0,25,0,29,2,8,83,92,94,118,135,38,141,17,105,5,59,41,97,55,1,3,0,37,71,0,68,67,15,1,61,62,27,189,7,29,5,72,9,61,34,106,142,86,24,78,92,43,33,34,0,11,0,30,8,66,64,38,0,64,95,9,122,8,39,3,82,8,51,86,6,126,96,0,4,103,18,1,44,39,72,108,117,101,80,71,57,88,28,0,93,66,71,58,45,24,54,18,0,70,2,25,16,78,68,86,81,35,105,67,51,62,41,58,2,75,103,42,50,78,14,5,30,2,35,11,121,73,129,14,57,143,99,111,48,48,144,29,106,15,131